Protein AF-A0A9D4IUG2-F1 (afdb_monomer)

Sequence (327 aa):
MRIDSIHRPAAKENKLRAMSAKEFEGAPPSWHACRGMRVMLLRNIAPSIGLYNGSLHTLVGPIYNRDSIVASLTSADLKTGELQDCITTKPIDTCGKVQQIPPKSVLLSVDDVPYCKDTVDEFPSGVHMTCKFQGPSNPPEMPDFMVIEASNYSGPNILRLPGCENYVPIPPVESYKQKAGKTKSNIPLIRIALPLEGGDAATSFKGQGANFPLAEVDLDGWFHVPGIFLVAISRVRSPAHLHIRTFPNYMDLKVQRLKENVLDAQAFEEAVKVKSERMYRHKNCGDPFWTTHYNDLADSIIDQAFAKRLSIKKDKEELIRIVQLML

Foldseek 3Di:
DKAAWDWPPLVCLVVLLPDQCVQFLNFHRMADDDFQFKKFFCAADDVVFQRGGLAIWGFHFFAADQFWDKAWDFLVQVVQQVQDQQFRQTWGAGDDPPGIQHGRKHWQDKQPHGDDDPDSPPTDGPGTIIIIIGGDGDPNYAGQWTWTQHPRGPDAQPVPDPPSRRIDTFGWDKTWRDDPDDDPDDDTIIITHTSMHGNLDDQLVSCQPAADQADEDDCVPNLLAPCRVVSRCVNYPDPVRYHYPDDDDPVSPVNNCLDPVNVVVVVVVVVVVVVVVLVVLVVPADPPVRHPVNSVVVVVVVVVVVVVVVVVVVVSVVVVVVVVVVD

InterPro domains:
  IPR027417 P-loop containing nucleoside triphosphate hydrolase [SSF52540] (23-248)

Organism: Dreissena polymorpha (NCBI:txid45954)

pLDDT: mean 83.04, std 12.61, range [34.91, 96.81]

Nearest PDB structures (foldseek):
  8bnv-assembly1_A  TM=6.242E-01  e=4.996E-06  Deferribacter desulfuricans
  8bnx-assembly2_B  TM=5.413E-01  e=1.947E-05  Deferribacter desulfuricans
  8bnx-assembly1_A  TM=5.416E-01  e=2.617E-05  Deferribacter desulfuricans
  7bil-assembly1_A  TM=7.206E-01  e=3.533E-04  Thermus oshimai JL-2
  7oar-assembly1_A  TM=7.158E-01  e=2.345E-03  Thermus oshimai

Secondary structure (DSSP, 8-state):
-EEEPEEESGGGHHHHHHS-GGGGTT--SEEE--TT-EEEESS-SBGGGTB-TT-EEEEEEEE---SPEEEEE-HHHHHHTT-BTTB-SS-EE-SSSS-EEPTTPEEEEETTEEP-SS-GGGSPTT--EEEEEE---STTSPPSEEEEE-TT--S--SS--TT-TTEEEE--EEEEPPPSS-----PPPEEEE-SEEESSS--TTTTTT--BSSEEE--TT-TTSTTHHHHHHTTBSSGGGEEESSPPPHHHHHHGGGSHHHHHHHHHHHHHHHHHHHHHHHHTTTBTTB-HHHHHHHHHHHHHHHHHHHHHHHTHHHHHHHHHHT-

Radius of gyration: 30.48 Å; Cα contacts (8 Å, |Δi|>4): 534; chains: 1; bounding box: 77×58×85 Å

Structure (mmCIF, N/CA/C/O backbone):
data_AF-A0A9D4IUG2-F1
#
_entry.id   AF-A0A9D4IUG2-F1
#
loop_
_atom_site.group_PDB
_atom_site.id
_atom_site.type_symbol
_atom_site.label_atom_id
_atom_site.label_alt_id
_atom_site.label_comp_id
_atom_site.label_asym_id
_atom_site.label_entity_id
_atom_site.label_seq_id
_atom_site.pdbx_PDB_ins_code
_atom_site.Cartn_x
_atom_site.Cartn_y
_atom_site.Cartn_z
_atom_site.occupancy
_atom_site.B_iso_or_equiv
_atom_site.auth_seq_id
_atom_site.auth_comp_id
_atom_site.auth_asym_id
_atom_site.auth_atom_id
_atom_site.pdbx_PDB_model_num
ATOM 1 N N . MET A 1 1 ? -15.506 -0.470 -0.930 1.00 92.00 1 MET A N 1
ATOM 2 C CA . MET A 1 1 ? -15.260 -0.123 0.482 1.00 92.00 1 MET A CA 1
ATOM 3 C C . MET A 1 1 ? -14.211 0.970 0.569 1.00 92.00 1 MET A C 1
ATOM 5 O O . MET A 1 1 ? -13.284 0.987 -0.230 1.00 92.00 1 MET A O 1
ATOM 9 N N . ARG A 1 2 ? -14.383 1.883 1.521 1.00 93.94 2 ARG A N 1
ATOM 10 C CA . ARG A 1 2 ? -13.372 2.857 1.939 1.00 93.94 2 ARG A CA 1
ATOM 11 C C . ARG A 1 2 ? -12.847 2.399 3.294 1.00 93.94 2 ARG A C 1
ATOM 13 O O . ARG A 1 2 ? -13.678 2.051 4.116 1.00 93.94 2 ARG A O 1
ATOM 20 N N . ILE A 1 3 ? -11.539 2.400 3.505 1.00 94.56 3 ILE A N 1
ATOM 21 C CA . ILE A 1 3 ? -10.868 2.081 4.769 1.00 94.56 3 ILE A CA 1
ATOM 22 C C . ILE A 1 3 ? -10.086 3.321 5.195 1.00 94.56 3 ILE A C 1
ATOM 24 O O . ILE A 1 3 ? -9.309 3.853 4.400 1.00 94.56 3 ILE A O 1
ATOM 28 N N . ASP A 1 4 ? -10.302 3.804 6.410 1.00 93.81 4 ASP A N 1
ATOM 29 C CA . ASP A 1 4 ? -9.592 4.959 6.950 1.00 93.81 4 ASP A CA 1
ATOM 30 C C . ASP A 1 4 ? -8.325 4.496 7.682 1.00 93.81 4 ASP A C 1
ATOM 32 O O . ASP A 1 4 ? -8.328 3.500 8.403 1.00 93.81 4 ASP A O 1
ATOM 36 N N . SER A 1 5 ? -7.221 5.213 7.469 1.00 94.12 5 SER A N 1
ATOM 37 C CA . SER A 1 5 ? -5.960 4.938 8.156 1.00 94.12 5 SER A CA 1
ATOM 38 C C . SER A 1 5 ? -6.010 5.423 9.600 1.00 94.12 5 SER A C 1
ATOM 40 O O . SER A 1 5 ? -6.609 6.454 9.903 1.00 94.12 5 SER A O 1
ATOM 42 N N . ILE A 1 6 ? -5.314 4.718 10.489 1.00 93.31 6 ILE A N 1
ATOM 43 C CA . ILE A 1 6 ? -5.204 5.119 11.893 1.00 93.31 6 ILE A CA 1
ATOM 44 C C . ILE A 1 6 ? -4.120 6.192 12.012 1.00 93.31 6 ILE A C 1
ATOM 46 O O . ILE A 1 6 ? -3.036 6.076 11.429 1.00 93.31 6 ILE A O 1
ATOM 50 N N . HIS A 1 7 ? -4.392 7.245 12.780 1.00 92.81 7 HIS A N 1
ATOM 51 C CA . HIS A 1 7 ? -3.483 8.371 12.969 1.00 92.81 7 HIS A CA 1
ATOM 52 C C . HIS A 1 7 ? -3.142 8.551 14.445 1.00 92.81 7 HIS A C 1
ATOM 54 O O . HIS A 1 7 ? -4.033 8.692 15.281 1.00 92.81 7 HIS A O 1
ATOM 60 N N . ARG A 1 8 ? -1.842 8.595 14.760 1.00 90.12 8 ARG A N 1
ATOM 61 C CA . ARG A 1 8 ? -1.354 8.757 16.134 1.00 90.12 8 ARG A CA 1
ATOM 62 C C . ARG A 1 8 ? -0.395 9.947 16.261 1.00 90.12 8 ARG A C 1
ATOM 64 O O . ARG A 1 8 ? 0.468 10.132 15.394 1.00 90.12 8 ARG A O 1
ATOM 71 N N . PRO A 1 9 ? -0.504 10.746 17.338 1.00 89.69 9 PRO A N 1
ATOM 72 C CA . PRO A 1 9 ? -1.502 10.638 18.410 1.00 89.69 9 PRO A CA 1
ATOM 73 C C . PRO A 1 9 ? -2.907 11.079 17.955 1.00 89.69 9 PRO A C 1
ATOM 75 O O . PRO A 1 9 ? -3.021 11.966 17.102 1.00 89.69 9 PRO A O 1
ATOM 78 N N . ALA A 1 10 ? -3.952 10.507 18.561 1.00 89.19 10 ALA A N 1
ATOM 79 C CA . ALA A 1 10 ? -5.371 10.796 18.317 1.00 89.19 10 ALA A CA 1
ATOM 80 C C . ALA A 1 10 ? -5.674 12.302 18.373 1.00 89.19 10 ALA A C 1
ATOM 82 O O . ALA A 1 10 ? -6.337 12.856 17.497 1.00 89.19 10 ALA A O 1
ATOM 83 N N . ALA A 1 11 ? -5.064 13.017 19.326 1.00 88.50 11 ALA A N 1
ATOM 84 C CA . ALA A 1 11 ? -5.194 14.470 19.471 1.00 88.50 11 ALA A CA 1
ATOM 85 C C . ALA A 1 11 ? -4.781 15.278 18.219 1.00 88.50 11 ALA A C 1
ATOM 87 O O . ALA A 1 11 ? -5.127 16.451 18.087 1.00 88.50 11 ALA A O 1
ATOM 88 N N . LYS A 1 12 ? -4.008 14.682 17.300 1.00 89.88 12 LYS A N 1
ATOM 89 C CA . LYS A 1 12 ? -3.557 15.305 16.047 1.00 89.88 12 LYS A CA 1
ATOM 90 C C . LYS A 1 12 ? -4.185 14.668 14.806 1.00 89.88 12 LYS A C 1
ATOM 92 O O . LYS A 1 12 ? -3.760 15.014 13.704 1.00 89.88 12 LYS A O 1
ATOM 97 N N . GLU A 1 13 ? -5.182 13.795 14.949 1.00 89.44 13 GLU A N 1
ATOM 98 C CA . GLU A 1 13 ? -5.777 13.027 13.849 1.00 89.44 13 GLU A CA 1
ATOM 99 C C . GLU A 1 13 ? -6.157 13.906 12.652 1.00 89.44 13 GLU A C 1
ATOM 101 O O . GLU A 1 13 ? -5.673 13.667 11.551 1.00 89.44 13 GLU A O 1
ATOM 106 N N . ASN A 1 14 ? -6.941 14.970 12.858 1.00 90.69 14 ASN A N 1
ATOM 107 C CA . ASN A 1 14 ? -7.390 15.847 11.767 1.00 90.69 14 ASN A CA 1
ATOM 108 C C . ASN A 1 14 ? -6.221 16.442 10.970 1.00 90.69 14 ASN A C 1
ATOM 110 O O . ASN A 1 14 ? -6.246 16.490 9.739 1.00 90.69 14 ASN A O 1
ATOM 114 N N . LYS A 1 15 ? -5.157 16.850 11.673 1.00 91.56 15 LYS A N 1
ATOM 115 C CA . LYS A 1 15 ? -3.939 17.368 11.045 1.00 91.56 15 LYS A CA 1
ATOM 116 C C . LYS A 1 15 ? -3.212 16.269 10.277 1.00 91.56 15 LYS A C 1
ATOM 118 O O . LYS A 1 15 ? -2.781 16.501 9.155 1.00 91.56 15 LYS A O 1
ATOM 123 N N . LEU A 1 16 ? -3.077 15.085 10.870 1.00 91.19 16 LEU A N 1
ATOM 124 C CA . LEU A 1 16 ? -2.401 13.941 10.259 1.00 91.19 16 LEU A CA 1
ATOM 125 C C . LEU A 1 16 ? -3.163 13.401 9.049 1.00 91.19 16 LEU A C 1
ATOM 127 O O . LEU A 1 16 ? -2.528 12.978 8.091 1.00 91.19 16 LEU A O 1
ATOM 131 N N . ARG A 1 17 ? -4.494 13.452 9.054 1.00 92.00 17 ARG A N 1
ATOM 132 C CA . ARG A 1 17 ? -5.357 13.036 7.944 1.00 92.00 17 ARG A CA 1
ATOM 133 C C . ARG A 1 17 ? -5.228 13.966 6.736 1.00 92.00 17 ARG A C 1
ATOM 135 O O . ARG A 1 17 ? -5.218 13.492 5.605 1.00 92.00 17 ARG A O 1
ATOM 142 N N . ALA A 1 18 ? -5.063 15.271 6.971 1.00 92.81 18 ALA A N 1
ATOM 143 C CA . ALA A 1 18 ? -4.857 16.274 5.921 1.00 92.81 18 ALA A CA 1
ATOM 144 C C . ALA A 1 18 ? -3.471 16.198 5.247 1.00 92.81 18 ALA A C 1
ATOM 146 O O . ALA A 1 18 ? -3.256 16.781 4.186 1.00 92.81 18 ALA A O 1
ATOM 147 N N . MET A 1 19 ? -2.517 15.499 5.861 1.00 92.06 19 MET A N 1
ATOM 148 C CA . MET A 1 19 ? -1.147 15.387 5.364 1.00 92.06 19 MET A CA 1
ATOM 149 C C . MET A 1 19 ? -1.008 14.360 4.239 1.00 92.06 19 MET A C 1
ATOM 151 O O . MET A 1 19 ? -1.672 13.318 4.222 1.00 92.06 19 MET A O 1
ATOM 155 N N . SER A 1 20 ? -0.082 14.619 3.316 1.00 90.69 20 SER A N 1
ATOM 156 C CA . SER A 1 20 ? 0.091 13.784 2.123 1.00 90.69 20 SER A CA 1
ATOM 157 C C . SER A 1 20 ? 0.648 12.395 2.457 1.00 90.69 20 SER A C 1
ATOM 159 O O . SER A 1 20 ? 1.344 12.204 3.454 1.00 90.69 20 SER A O 1
ATOM 161 N N . ALA A 1 21 ? 0.385 11.408 1.597 1.00 88.75 21 ALA A N 1
ATOM 162 C CA . ALA A 1 21 ? 0.955 10.065 1.732 1.00 88.75 21 ALA A CA 1
ATOM 163 C C . ALA A 1 21 ? 2.495 10.070 1.725 1.00 88.75 21 ALA A C 1
ATOM 165 O O . ALA A 1 21 ? 3.127 9.301 2.442 1.00 88.75 21 ALA A O 1
ATOM 166 N N . LYS A 1 22 ? 3.110 10.994 0.973 1.00 88.00 22 LYS A N 1
ATOM 167 C CA . LYS A 1 22 ? 4.570 11.140 0.869 1.00 88.00 22 LYS A CA 1
ATOM 168 C C . LYS A 1 22 ? 5.238 11.419 2.218 1.00 88.00 22 LYS A C 1
ATOM 170 O O . LYS A 1 22 ? 6.348 10.956 2.450 1.00 88.00 22 LYS A O 1
ATOM 175 N N . GLU A 1 23 ? 4.560 12.134 3.114 1.00 89.94 23 GLU A N 1
ATOM 176 C CA . GLU A 1 23 ? 5.087 12.417 4.454 1.00 89.94 23 GLU A CA 1
ATOM 177 C C . GLU A 1 23 ? 5.153 11.170 5.345 1.00 89.94 23 GLU A C 1
ATOM 179 O O . GLU A 1 23 ? 5.868 11.191 6.342 1.00 89.94 23 GLU A O 1
ATOM 184 N N . PHE A 1 24 ? 4.454 10.095 4.972 1.00 90.25 24 PHE A N 1
ATOM 185 C CA . PHE A 1 24 ? 4.358 8.828 5.697 1.00 90.25 24 PHE A CA 1
ATOM 186 C C . PHE A 1 24 ? 4.755 7.652 4.796 1.00 90.25 24 PHE A C 1
ATOM 188 O O . PHE A 1 24 ? 4.030 6.671 4.702 1.00 90.25 24 PHE A O 1
ATOM 195 N N . GLU A 1 25 ? 5.876 7.766 4.076 1.00 85.94 25 GLU A N 1
ATOM 196 C CA . GLU A 1 25 ? 6.433 6.669 3.257 1.00 85.94 25 GLU A CA 1
ATOM 197 C C . GLU A 1 25 ? 5.469 6.110 2.188 1.00 85.94 25 GLU A C 1
ATOM 199 O O . GLU A 1 25 ? 5.588 4.970 1.753 1.00 85.94 25 GLU A O 1
ATOM 204 N N . GLY A 1 26 ? 4.514 6.924 1.733 1.00 84.31 26 GLY A N 1
ATOM 205 C CA . GLY A 1 26 ? 3.508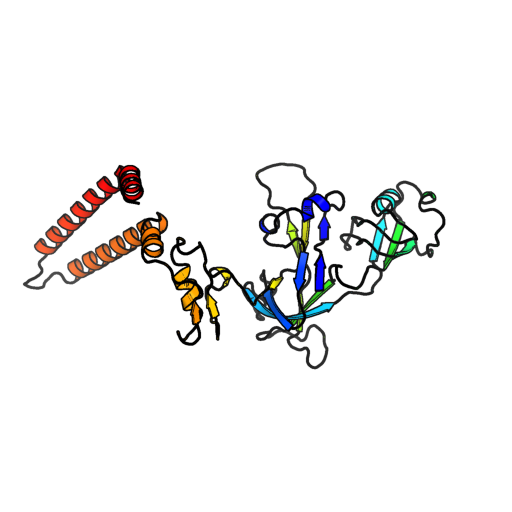 6.523 0.750 1.00 84.31 26 GLY A CA 1
ATOM 206 C C . GLY A 1 26 ? 2.229 5.933 1.348 1.00 84.31 26 GLY A C 1
ATOM 207 O O . GLY A 1 26 ? 1.303 5.669 0.587 1.00 84.31 26 GLY A O 1
ATOM 208 N N . ALA A 1 27 ? 2.120 5.792 2.673 1.00 88.31 27 ALA A N 1
ATOM 209 C CA . ALA A 1 27 ? 0.900 5.340 3.340 1.00 88.31 27 ALA A CA 1
ATOM 210 C C . ALA A 1 27 ? -0.243 6.360 3.148 1.00 88.31 27 ALA A C 1
ATOM 212 O O . ALA A 1 27 ? -0.137 7.491 3.641 1.00 88.31 27 ALA A O 1
ATOM 213 N N . PRO A 1 28 ? -1.347 6.020 2.458 1.00 89.44 28 PRO A N 1
ATOM 214 C CA . PRO A 1 28 ? -2.437 6.961 2.214 1.00 89.44 28 PRO A CA 1
ATOM 215 C C . PRO A 1 28 ? -3.274 7.214 3.486 1.00 89.44 28 PRO A C 1
ATOM 217 O O . PRO A 1 28 ? -3.312 6.365 4.374 1.00 89.44 28 PRO A O 1
ATOM 220 N N . PRO A 1 29 ? -3.950 8.374 3.618 1.00 91.44 29 PRO A N 1
ATOM 221 C CA . PRO A 1 29 ? -4.827 8.664 4.763 1.00 91.44 29 PRO A CA 1
ATOM 222 C C . PRO A 1 29 ? -6.154 7.886 4.723 1.00 91.44 29 PRO A C 1
ATOM 224 O O . PRO A 1 29 ? -6.777 7.665 5.753 1.00 91.44 29 PRO A O 1
ATOM 227 N N . SER A 1 30 ? -6.588 7.471 3.535 1.00 91.88 30 SER A N 1
ATOM 228 C CA . SER A 1 30 ? -7.683 6.521 3.345 1.00 91.88 30 SER A CA 1
ATOM 229 C C . SER A 1 30 ? -7.413 5.699 2.093 1.00 91.88 30 SER A C 1
ATOM 231 O O . SER A 1 30 ? -6.755 6.167 1.160 1.00 91.88 30 SER A O 1
ATOM 233 N N . TRP A 1 31 ? -7.920 4.477 2.069 1.00 91.81 31 TRP A N 1
ATOM 234 C CA . TRP A 1 31 ? -7.767 3.539 0.972 1.00 91.81 31 TRP A CA 1
ATOM 235 C C . TRP A 1 31 ? -9.138 3.143 0.431 1.00 91.81 31 TRP A C 1
ATOM 237 O O . TRP A 1 31 ? -10.057 2.840 1.190 1.00 91.81 31 TRP A O 1
ATOM 247 N N . HIS A 1 32 ? -9.293 3.171 -0.890 1.00 91.25 32 HIS A N 1
ATOM 248 C CA . HIS A 1 32 ? -10.541 2.823 -1.563 1.00 91.25 32 HIS A CA 1
ATOM 249 C C . HIS A 1 32 ? -10.321 1.568 -2.380 1.00 91.25 32 HIS A C 1
ATOM 251 O O . HIS A 1 32 ? -9.366 1.488 -3.151 1.00 91.25 32 HIS A O 1
ATOM 257 N N . ALA A 1 33 ? -11.215 0.602 -2.208 1.00 90.19 33 ALA A N 1
ATOM 258 C CA . ALA A 1 33 ? -11.059 -0.686 -2.844 1.00 90.19 33 ALA A CA 1
ATOM 259 C C . ALA A 1 33 ? -12.389 -1.384 -3.123 1.00 90.19 33 ALA A C 1
ATOM 261 O O . ALA A 1 33 ? -13.371 -1.194 -2.404 1.00 90.19 33 ALA A O 1
ATOM 262 N N . CYS A 1 34 ? -12.426 -2.238 -4.139 1.00 91.19 34 CYS A N 1
ATOM 263 C CA . CYS A 1 34 ? -13.524 -3.168 -4.386 1.00 91.19 34 CYS A CA 1
ATOM 264 C C . CYS A 1 34 ? -12.979 -4.593 -4.493 1.00 91.19 34 CYS A C 1
ATOM 266 O O . CYS A 1 34 ? -11.867 -4.817 -4.965 1.00 91.19 34 CYS A O 1
ATOM 268 N N . ARG A 1 35 ? -13.755 -5.569 -4.014 1.00 93.69 35 ARG A N 1
ATOM 269 C CA . ARG A 1 35 ? -13.387 -6.982 -4.131 1.00 93.69 35 ARG A CA 1
ATOM 270 C C . ARG A 1 35 ? -13.152 -7.332 -5.604 1.00 93.69 35 ARG A C 1
ATOM 272 O O . ARG A 1 35 ? -13.920 -6.904 -6.459 1.00 93.69 35 ARG A O 1
ATOM 279 N N . GLY A 1 36 ? -12.105 -8.104 -5.873 1.00 94.31 36 GLY A N 1
ATOM 280 C CA . GLY A 1 36 ? -11.693 -8.500 -7.217 1.00 94.31 36 GLY A CA 1
ATOM 281 C C . GLY A 1 36 ? -10.811 -7.482 -7.942 1.00 94.31 36 GLY A C 1
ATOM 282 O O . GLY A 1 36 ? -10.303 -7.802 -9.012 1.00 94.31 36 GLY A O 1
ATOM 283 N N . MET A 1 37 ? -10.586 -6.282 -7.392 1.00 93.88 37 MET A N 1
ATOM 284 C CA . MET A 1 37 ? -9.670 -5.329 -8.023 1.00 93.88 37 MET A CA 1
ATOM 285 C C . MET A 1 37 ? -8.226 -5.828 -7.978 1.00 93.88 37 MET A C 1
ATOM 287 O O . MET A 1 37 ? -7.829 -6.514 -7.027 1.00 93.88 37 MET A O 1
ATOM 291 N N . ARG A 1 38 ? -7.414 -5.408 -8.953 1.00 92.81 38 ARG A N 1
ATOM 292 C CA . ARG A 1 38 ? -5.970 -5.616 -8.864 1.00 92.81 38 ARG A CA 1
ATOM 293 C C . ARG A 1 38 ? -5.388 -4.656 -7.840 1.00 92.81 38 ARG A C 1
ATOM 295 O O . ARG A 1 38 ? -5.671 -3.458 -7.853 1.00 92.81 38 ARG A O 1
ATOM 302 N N . VAL A 1 39 ? -4.552 -5.184 -6.960 1.00 93.38 39 VAL A N 1
ATOM 303 C CA . VAL A 1 39 ? -3.817 -4.423 -5.950 1.00 93.38 39 VAL A CA 1
ATOM 304 C C . VAL A 1 39 ? -2.330 -4.689 -6.085 1.00 93.38 39 VAL A C 1
ATOM 306 O O . VAL A 1 39 ? -1.917 -5.768 -6.502 1.00 93.38 39 VAL A O 1
ATOM 309 N N . MET A 1 40 ? -1.523 -3.698 -5.729 1.00 91.56 40 MET A N 1
ATOM 310 C CA . MET A 1 40 ? -0.071 -3.794 -5.739 1.00 91.56 40 MET A CA 1
ATOM 311 C C . MET A 1 40 ? 0.477 -3.690 -4.321 1.00 91.56 40 MET A C 1
ATOM 313 O O . MET A 1 40 ? 0.073 -2.807 -3.561 1.00 91.56 40 MET A O 1
ATOM 317 N N . LEU A 1 41 ? 1.415 -4.572 -3.972 1.00 91.31 41 LEU A N 1
ATOM 318 C CA . LEU A 1 41 ? 2.140 -4.485 -2.706 1.00 91.31 41 LEU A CA 1
ATOM 319 C C . LEU A 1 41 ? 3.141 -3.331 -2.735 1.00 91.31 41 LEU A C 1
ATOM 321 O O . LEU A 1 41 ? 3.981 -3.249 -3.626 1.00 91.31 41 LEU A O 1
ATOM 325 N N . LEU A 1 42 ? 3.098 -2.478 -1.714 1.00 88.81 42 LEU A N 1
ATOM 326 C CA . LEU A 1 42 ? 3.970 -1.304 -1.588 1.00 88.81 42 LEU A CA 1
ATOM 327 C C . LEU A 1 42 ? 5.298 -1.594 -0.882 1.00 88.81 42 LEU A C 1
ATOM 329 O O . LEU A 1 42 ? 6.164 -0.723 -0.795 1.00 88.81 42 LEU A O 1
ATOM 333 N N . ARG A 1 43 ? 5.467 -2.802 -0.334 1.00 88.06 43 ARG A N 1
ATOM 334 C CA . ARG A 1 43 ? 6.675 -3.195 0.395 1.00 88.06 43 ARG A CA 1
ATOM 335 C C . ARG A 1 43 ? 6.961 -4.684 0.278 1.00 88.06 43 ARG A C 1
ATOM 337 O O . ARG A 1 43 ? 6.073 -5.482 -0.004 1.00 88.06 43 ARG A O 1
ATOM 344 N N . ASN A 1 44 ? 8.208 -5.048 0.554 1.00 90.94 44 ASN A N 1
ATOM 345 C CA . ASN A 1 44 ? 8.612 -6.441 0.687 1.00 90.94 44 ASN A CA 1
ATOM 346 C C . ASN A 1 44 ? 8.050 -7.011 1.991 1.00 90.94 44 ASN A C 1
ATOM 348 O O . ASN A 1 44 ? 8.350 -6.486 3.062 1.00 90.94 44 ASN A O 1
ATOM 352 N N . ILE A 1 45 ? 7.249 -8.071 1.887 1.00 90.12 45 ILE A N 1
ATOM 353 C CA . ILE A 1 45 ? 6.720 -8.809 3.041 1.00 90.12 45 ILE A CA 1
ATOM 354 C C . ILE A 1 45 ? 7.443 -10.151 3.137 1.00 90.12 45 ILE A C 1
ATOM 356 O O . ILE A 1 45 ? 8.065 -10.449 4.150 1.00 90.12 45 ILE A O 1
ATOM 360 N N . ALA A 1 46 ? 7.425 -10.925 2.051 1.00 91.00 46 ALA A N 1
ATOM 361 C CA . ALA A 1 46 ? 8.147 -12.186 1.935 1.00 91.00 46 ALA A CA 1
ATOM 362 C C . ALA A 1 46 ? 8.537 -12.430 0.463 1.00 91.00 46 ALA A C 1
ATOM 364 O O . ALA A 1 46 ? 7.855 -13.163 -0.259 1.00 91.00 46 ALA A O 1
ATOM 365 N N . PRO A 1 47 ? 9.626 -11.800 -0.019 1.00 90.06 47 PRO A N 1
ATOM 366 C CA . PRO A 1 47 ? 10.022 -11.887 -1.425 1.00 90.06 47 PRO A CA 1
ATOM 367 C C . PRO A 1 47 ? 10.268 -13.315 -1.923 1.00 90.06 47 PRO A C 1
ATOM 369 O O . PRO A 1 47 ? 9.962 -13.614 -3.073 1.00 90.06 47 PRO A O 1
ATOM 372 N N . SER A 1 48 ? 10.762 -14.205 -1.055 1.00 89.75 48 SER A N 1
ATOM 373 C CA . SER A 1 48 ? 11.046 -15.611 -1.379 1.00 89.75 48 SER A CA 1
ATOM 374 C C . SER A 1 48 ? 9.816 -16.419 -1.800 1.00 89.75 48 SER A C 1
ATOM 376 O O . SER A 1 48 ? 9.972 -17.444 -2.456 1.00 89.75 48 SER A O 1
ATOM 378 N N . ILE A 1 49 ? 8.612 -15.960 -1.447 1.00 89.94 49 ILE A N 1
ATOM 379 C CA . ILE A 1 49 ? 7.337 -16.619 -1.767 1.00 89.94 49 ILE A CA 1
ATOM 380 C C . ILE A 1 49 ? 6.435 -15.749 -2.653 1.00 89.94 49 ILE A C 1
ATOM 382 O O . ILE A 1 49 ? 5.218 -15.908 -2.656 1.00 89.94 49 ILE A O 1
ATOM 386 N N . GLY A 1 50 ? 7.024 -14.793 -3.381 1.00 87.12 50 GLY A N 1
ATOM 387 C CA . GLY A 1 50 ? 6.307 -13.956 -4.348 1.00 87.12 50 GLY A CA 1
ATOM 388 C C . GLY A 1 50 ? 5.644 -12.698 -3.770 1.00 87.12 50 GLY A C 1
ATOM 389 O O . GLY A 1 50 ? 4.948 -11.997 -4.500 1.00 87.12 50 GLY A O 1
ATOM 390 N N . LEU A 1 51 ? 5.878 -12.368 -2.492 1.00 91.81 51 LEU A N 1
ATOM 391 C CA . LEU A 1 51 ? 5.314 -11.186 -1.820 1.00 91.81 51 LEU A CA 1
ATOM 392 C C . LEU A 1 51 ? 6.348 -10.056 -1.718 1.00 91.81 51 LEU A C 1
ATOM 394 O O . LEU A 1 51 ? 6.870 -9.745 -0.639 1.00 91.81 51 LEU A O 1
ATOM 398 N N . TYR A 1 52 ? 6.672 -9.461 -2.863 1.00 89.81 52 TYR A N 1
ATOM 399 C CA . TYR A 1 52 ? 7.642 -8.371 -2.994 1.00 89.81 52 TYR A CA 1
ATOM 400 C C . TYR A 1 52 ? 6.982 -7.056 -3.436 1.00 89.81 52 TYR A C 1
ATOM 402 O O . TYR A 1 52 ? 5.877 -7.042 -3.977 1.00 89.81 52 TYR A O 1
ATOM 410 N N . ASN A 1 53 ? 7.663 -5.934 -3.212 1.00 89.44 53 ASN A N 1
ATOM 411 C CA . ASN A 1 53 ? 7.206 -4.610 -3.631 1.00 89.44 53 ASN A CA 1
ATOM 412 C C . ASN A 1 53 ? 6.994 -4.557 -5.155 1.00 89.44 53 ASN A C 1
ATOM 414 O O . ASN A 1 53 ? 7.884 -4.935 -5.913 1.00 89.44 53 ASN A O 1
ATOM 418 N N . GLY A 1 54 ? 5.827 -4.093 -5.597 1.00 86.12 54 GLY A N 1
ATOM 419 C CA . GLY A 1 54 ? 5.448 -4.018 -7.007 1.00 86.12 54 GLY A CA 1
ATOM 420 C C . GLY A 1 54 ? 4.751 -5.271 -7.544 1.00 86.12 54 GLY A C 1
ATOM 421 O O . GLY A 1 54 ? 4.293 -5.272 -8.684 1.00 86.12 54 GLY A O 1
ATOM 422 N N . SER A 1 55 ? 4.645 -6.342 -6.749 1.00 88.06 55 SER A N 1
ATOM 423 C CA . SER A 1 55 ? 3.873 -7.524 -7.149 1.00 88.06 55 SER A CA 1
ATOM 424 C C . SER A 1 55 ? 2.369 -7.220 -7.166 1.00 88.06 55 SER A C 1
ATOM 426 O O . SER A 1 55 ? 1.849 -6.547 -6.270 1.00 88.06 55 SER A O 1
ATOM 428 N N . LEU A 1 56 ? 1.693 -7.701 -8.214 1.00 90.62 56 LEU A N 1
ATOM 429 C CA . LEU A 1 56 ? 0.262 -7.521 -8.448 1.00 90.62 56 LEU A CA 1
ATOM 430 C C . LEU A 1 56 ? -0.513 -8.752 -7.989 1.00 90.62 56 LEU A C 1
ATOM 432 O O . LEU A 1 56 ? -0.132 -9.875 -8.314 1.00 90.62 56 LEU A O 1
ATOM 436 N N . HIS A 1 57 ? -1.621 -8.513 -7.296 1.00 93.44 57 HIS A N 1
ATOM 437 C CA . HIS A 1 57 ? -2.481 -9.532 -6.697 1.00 93.44 57 HIS A CA 1
ATOM 438 C C . HIS A 1 57 ? -3.950 -9.136 -6.835 1.00 93.44 57 HIS A C 1
ATOM 440 O O . HIS A 1 57 ? -4.260 -7.992 -7.177 1.00 93.44 57 HIS A O 1
ATOM 446 N N . THR A 1 58 ? -4.860 -10.057 -6.537 1.00 95.81 58 THR A N 1
ATOM 447 C CA . THR A 1 58 ? -6.303 -9.784 -6.557 1.00 95.81 58 THR A CA 1
ATOM 448 C C . THR A 1 58 ? -6.813 -9.553 -5.142 1.00 95.81 58 THR A C 1
ATOM 450 O O . THR A 1 58 ? -6.496 -10.304 -4.223 1.00 95.81 58 THR A O 1
ATOM 453 N N . LEU A 1 59 ? -7.619 -8.515 -4.935 1.00 96.44 59 LEU A N 1
ATOM 454 C CA . LEU A 1 59 ? -8.194 -8.243 -3.624 1.00 96.44 59 LEU A CA 1
ATOM 455 C C . LEU A 1 59 ? -9.339 -9.205 -3.288 1.00 96.44 59 LEU A C 1
ATOM 457 O O . LEU A 1 59 ? -10.349 -9.234 -3.993 1.00 96.44 59 LEU A O 1
ATOM 461 N N . VAL A 1 60 ? -9.247 -9.902 -2.155 1.00 96.56 60 VAL A N 1
ATOM 462 C CA . VAL A 1 60 ? -10.317 -10.783 -1.661 1.00 96.56 60 VAL A CA 1
ATOM 463 C C . VAL A 1 60 ? -11.232 -10.032 -0.696 1.00 96.56 60 VAL A C 1
ATOM 465 O O . VAL A 1 60 ? -12.443 -9.970 -0.917 1.00 96.56 60 VAL A O 1
ATOM 468 N N . GLY A 1 61 ? -10.671 -9.426 0.353 1.00 94.88 61 GLY A N 1
ATOM 469 C CA . GLY A 1 61 ? -11.450 -8.660 1.326 1.00 94.88 61 GLY A CA 1
ATOM 470 C C . GLY A 1 61 ? -10.814 -8.555 2.714 1.00 94.88 61 GLY A C 1
ATOM 471 O O . GLY A 1 61 ? -9.775 -9.162 2.967 1.00 94.88 61 GLY A O 1
ATOM 472 N N . PRO A 1 62 ? -11.422 -7.767 3.614 1.00 95.25 62 PRO A N 1
ATOM 473 C CA . PRO A 1 62 ? -10.913 -7.551 4.960 1.00 95.25 62 PRO A CA 1
ATOM 474 C C . PRO A 1 62 ? -11.248 -8.717 5.898 1.00 95.25 62 PRO A C 1
ATOM 476 O O . PRO A 1 62 ? -12.306 -9.336 5.783 1.00 95.25 62 PRO A O 1
ATOM 479 N N . ILE A 1 63 ? -10.380 -8.948 6.879 1.00 93.38 63 ILE A N 1
ATOM 480 C CA . ILE A 1 63 ? -10.654 -9.752 8.071 1.00 93.38 63 ILE A CA 1
ATOM 481 C C . ILE A 1 63 ? -10.633 -8.807 9.269 1.00 93.38 63 ILE A C 1
ATOM 483 O O . ILE A 1 63 ? -9.626 -8.147 9.520 1.00 93.38 63 ILE A O 1
ATOM 487 N N . TYR A 1 64 ? -11.746 -8.776 9.996 1.00 91.56 64 TYR A N 1
ATOM 488 C CA . TYR A 1 64 ? -11.861 -8.115 11.291 1.00 91.56 64 TYR A CA 1
ATOM 489 C C . TYR A 1 64 ? -11.887 -9.185 12.371 1.00 91.56 64 TYR A C 1
ATOM 491 O O . TYR A 1 64 ? -12.714 -10.103 12.317 1.00 91.56 64 TYR A O 1
ATOM 499 N N . ASN A 1 65 ? -11.002 -9.066 13.350 1.00 84.56 65 ASN A N 1
ATOM 500 C CA . ASN A 1 65 ? -11.083 -9.855 14.555 1.00 84.56 65 ASN A CA 1
ATOM 501 C C . ASN A 1 65 ? -12.273 -9.361 15.390 1.00 84.56 65 ASN A C 1
ATOM 503 O O . ASN A 1 65 ? -12.522 -8.163 15.514 1.00 84.56 65 ASN A O 1
ATOM 507 N N . ARG A 1 66 ? -13.050 -10.302 15.928 1.00 80.62 66 ARG A N 1
ATOM 508 C CA . ARG A 1 66 ? -14.194 -9.993 16.796 1.00 80.62 66 ARG A CA 1
ATOM 509 C C . ARG A 1 66 ? -13.827 -9.995 18.272 1.00 80.62 66 ARG A C 1
ATOM 511 O O . ARG A 1 66 ? -14.684 -9.654 19.081 1.00 80.62 66 ARG A O 1
ATOM 518 N N . ASP A 1 67 ? -12.594 -10.361 18.605 1.00 85.00 67 ASP A N 1
ATOM 519 C CA . ASP A 1 67 ? -12.108 -10.357 19.977 1.00 85.00 67 ASP A CA 1
ATOM 520 C C . ASP A 1 67 ? -12.251 -8.973 20.619 1.00 85.00 67 ASP A C 1
ATOM 522 O O . ASP A 1 67 ? -12.078 -7.931 19.979 1.00 85.00 67 ASP A O 1
ATOM 526 N N . SER A 1 68 ? -12.556 -8.965 21.916 1.00 85.31 68 SER A N 1
ATOM 527 C CA . SER A 1 68 ? -12.634 -7.727 22.681 1.00 85.31 68 SER A CA 1
ATOM 528 C C . SER A 1 68 ? -11.257 -7.070 22.774 1.00 85.31 68 SER A C 1
ATOM 530 O O . SER A 1 68 ? -10.274 -7.705 23.163 1.00 85.31 68 SER A O 1
ATOM 532 N N . ILE A 1 69 ? -11.206 -5.775 22.498 1.00 88.81 69 ILE A N 1
ATOM 533 C CA . ILE A 1 69 ? -10.043 -4.925 22.704 1.00 88.81 69 ILE A CA 1
ATOM 534 C C . ILE A 1 69 ? -9.875 -4.705 24.209 1.00 88.81 69 ILE A C 1
ATOM 536 O O . ILE A 1 69 ? -10.741 -4.117 24.850 1.00 88.81 69 ILE A O 1
ATOM 540 N N . VAL A 1 70 ? -8.757 -5.155 24.778 1.00 90.25 70 VAL A N 1
ATOM 541 C CA . VAL A 1 70 ? -8.445 -4.959 26.202 1.00 90.25 70 VAL A CA 1
ATOM 542 C C . VAL A 1 70 ? -7.351 -3.908 26.341 1.00 90.25 70 VAL A C 1
ATOM 544 O O . VAL A 1 70 ? -6.278 -4.046 25.748 1.00 90.25 70 VAL A O 1
ATOM 547 N N . ALA A 1 71 ? -7.609 -2.866 27.128 1.00 90.38 71 ALA A N 1
ATOM 548 C CA . ALA A 1 71 ? -6.669 -1.775 27.353 1.00 90.38 71 ALA A CA 1
ATOM 549 C C . ALA A 1 71 ? -6.626 -1.355 28.825 1.00 90.38 71 ALA A C 1
ATOM 551 O O . ALA A 1 71 ? -7.647 -1.333 29.506 1.00 90.38 71 ALA A O 1
ATOM 552 N N . SER A 1 72 ? -5.432 -0.987 29.294 1.00 90.25 72 SER A N 1
ATOM 553 C CA . SER A 1 72 ? -5.248 -0.342 30.594 1.00 90.25 72 SER A CA 1
ATOM 554 C C . SER A 1 72 ? -5.372 1.169 30.413 1.00 90.25 72 SER A C 1
ATOM 556 O O . SER A 1 72 ? -4.547 1.771 29.724 1.00 90.25 72 SER A O 1
ATOM 558 N N . LEU A 1 73 ? -6.418 1.761 30.988 1.00 89.12 73 LEU A N 1
ATOM 559 C CA . LEU A 1 73 ? -6.802 3.159 30.787 1.00 89.12 73 LEU A CA 1
ATOM 560 C C . LEU A 1 73 ? -7.044 3.862 32.117 1.00 89.12 73 LEU A C 1
ATOM 562 O O . LEU A 1 73 ? -7.512 3.253 33.073 1.00 89.12 73 LEU A O 1
ATOM 566 N N . THR A 1 74 ? -6.780 5.160 32.159 1.00 88.69 74 THR A N 1
ATOM 567 C CA . THR A 1 74 ? -7.221 6.038 33.246 1.00 88.69 74 THR A CA 1
ATOM 568 C C . THR A 1 74 ? -8.573 6.673 32.920 1.00 88.69 74 THR A C 1
ATOM 570 O O . THR A 1 74 ? -9.015 6.698 31.767 1.00 88.69 74 THR A O 1
ATOM 573 N N . SER A 1 75 ? -9.230 7.265 33.920 1.00 85.44 75 SER A N 1
ATOM 574 C CA . SER A 1 75 ? -10.446 8.059 33.691 1.00 85.44 75 SER A CA 1
ATOM 575 C C . SER A 1 75 ? -10.214 9.250 32.747 1.00 85.44 75 SER A C 1
ATOM 577 O O . SER A 1 75 ? -11.115 9.624 31.998 1.00 85.44 75 SER A O 1
ATOM 579 N N . ALA A 1 76 ? -9.001 9.815 32.717 1.00 85.75 76 ALA A N 1
ATOM 580 C CA . ALA A 1 76 ? -8.626 10.862 31.769 1.00 85.75 76 ALA A CA 1
ATOM 581 C C . ALA A 1 76 ? -8.590 10.338 30.324 1.00 85.75 76 ALA A C 1
ATOM 583 O O . ALA A 1 76 ? -9.105 11.007 29.429 1.00 85.75 76 ALA A O 1
ATOM 584 N N . ASP A 1 77 ? -8.059 9.132 30.100 1.00 87.19 77 ASP A N 1
ATOM 585 C CA . ASP A 1 77 ? -8.017 8.509 28.771 1.00 87.19 77 ASP A CA 1
ATOM 586 C C . ASP A 1 77 ? -9.430 8.217 28.252 1.00 87.19 77 ASP A C 1
ATOM 588 O O . ASP A 1 77 ? -9.754 8.553 27.114 1.00 87.19 77 ASP A O 1
ATOM 592 N N . LEU A 1 78 ? -10.312 7.680 29.103 1.00 85.38 78 LEU A N 1
ATOM 593 C CA . LEU A 1 78 ? -11.722 7.452 28.758 1.00 85.38 78 LEU A CA 1
ATOM 594 C C . LEU A 1 78 ? -12.439 8.754 28.371 1.00 85.38 78 LEU A C 1
ATOM 596 O O . LEU A 1 78 ? -13.223 8.768 27.420 1.00 85.38 78 LEU A O 1
ATOM 600 N N . LYS A 1 79 ? -12.123 9.865 29.048 1.00 85.44 79 LYS A N 1
ATOM 601 C CA . LYS A 1 79 ? -12.647 11.195 28.700 1.00 85.44 79 LYS A CA 1
ATOM 602 C C . LYS A 1 79 ? -12.171 11.669 27.324 1.00 85.44 79 LYS A C 1
ATOM 604 O O . LYS A 1 79 ? -12.946 12.323 26.631 1.00 85.44 79 LYS A O 1
ATOM 609 N N . THR A 1 80 ? -10.962 11.304 26.876 1.00 84.88 80 THR A N 1
ATOM 610 C CA . THR A 1 80 ? -10.490 11.654 25.517 1.00 84.88 80 THR A CA 1
ATOM 611 C C . THR A 1 80 ? -11.314 11.007 24.403 1.00 84.88 80 THR A C 1
ATOM 613 O O . THR A 1 80 ? -11.470 11.604 23.338 1.00 84.88 80 THR A O 1
ATOM 616 N N . GLY A 1 81 ? -11.872 9.821 24.661 1.00 82.12 81 GLY A N 1
ATOM 617 C CA . GLY A 1 81 ? -12.716 9.093 23.714 1.00 82.12 81 GLY A CA 1
ATOM 618 C C . GLY A 1 81 ? -14.138 9.629 23.589 1.00 82.12 81 GLY A C 1
ATOM 619 O O . GLY A 1 81 ? -14.874 9.153 22.725 1.00 82.12 81 GLY A O 1
ATOM 620 N N . GLU A 1 82 ? -14.522 10.593 24.438 1.00 85.56 82 GLU A N 1
ATOM 621 C CA . GLU A 1 82 ? -15.853 11.209 24.469 1.00 85.56 82 GLU A CA 1
ATOM 622 C C . GLU A 1 82 ? -16.969 10.151 24.409 1.00 85.56 82 GLU A C 1
ATOM 624 O O . GLU A 1 82 ? -17.731 10.068 23.443 1.00 85.56 82 GLU A O 1
ATOM 629 N N . LEU A 1 83 ? -17.009 9.291 25.432 1.00 85.12 83 LEU A N 1
ATOM 630 C CA . LEU A 1 83 ? -17.975 8.198 25.539 1.00 85.12 83 LEU A CA 1
ATOM 631 C C . LEU A 1 83 ? -19.412 8.737 25.598 1.00 85.12 83 LEU A C 1
ATOM 633 O O . LEU A 1 83 ? -19.784 9.431 26.541 1.00 85.12 83 LEU A O 1
ATOM 637 N N . GLN A 1 84 ? -20.226 8.373 24.609 1.00 85.00 84 GLN A N 1
ATOM 638 C CA . GLN A 1 84 ? -21.668 8.615 24.572 1.00 85.00 84 GLN A CA 1
ATOM 639 C C . GLN A 1 84 ? -22.372 7.263 24.561 1.00 85.00 84 GLN A C 1
ATOM 641 O O . GLN A 1 84 ? -22.111 6.447 23.685 1.00 85.00 84 GLN A O 1
ATOM 646 N N . ASP A 1 85 ? -23.231 6.992 25.543 1.00 83.94 85 ASP A N 1
ATOM 647 C CA . ASP A 1 85 ? -23.927 5.702 25.665 1.00 83.94 85 ASP A CA 1
ATOM 648 C C . ASP A 1 85 ? -22.983 4.480 25.656 1.00 83.94 85 ASP A C 1
ATOM 650 O O . ASP A 1 85 ? -23.285 3.452 25.056 1.00 83.94 85 ASP A O 1
ATOM 654 N N . CYS A 1 86 ? -21.835 4.582 26.338 1.00 86.31 86 CYS A N 1
ATOM 655 C CA . CYS A 1 86 ? -20.759 3.573 26.345 1.00 86.31 86 CYS A CA 1
ATOM 656 C C . CYS A 1 86 ? -20.040 3.399 24.994 1.00 86.31 86 CYS A C 1
ATOM 658 O O . CYS A 1 86 ? -19.225 2.493 24.851 1.00 86.31 86 CYS A O 1
ATOM 660 N N . ILE A 1 87 ? -20.309 4.253 24.008 1.00 89.94 87 ILE A N 1
ATOM 661 C CA . ILE A 1 87 ? -19.708 4.206 22.676 1.00 89.94 87 ILE A CA 1
ATOM 662 C C . ILE A 1 87 ? -18.686 5.333 22.555 1.00 89.94 87 ILE A C 1
ATOM 664 O O . ILE A 1 87 ? -18.994 6.492 22.827 1.00 89.94 87 ILE A O 1
ATOM 668 N N . THR A 1 88 ? -17.464 5.019 22.132 1.00 91.56 88 THR A N 1
ATOM 669 C CA . THR A 1 88 ? -16.450 6.047 21.865 1.00 91.56 88 THR A CA 1
ATOM 670 C C . THR A 1 88 ? -16.867 6.896 20.663 1.00 91.56 88 THR A C 1
ATOM 672 O O . THR A 1 88 ? -17.241 6.366 19.617 1.00 91.56 88 THR A O 1
ATOM 675 N N . THR A 1 89 ? -16.792 8.221 20.757 1.00 91.19 89 THR A N 1
ATOM 676 C CA . THR A 1 89 ? -16.993 9.097 19.585 1.00 91.19 89 THR A CA 1
ATOM 677 C C . THR A 1 89 ? -15.667 9.531 18.968 1.00 91.19 89 THR A C 1
ATOM 679 O O . THR A 1 89 ? -15.606 9.808 17.768 1.00 91.19 89 THR A O 1
ATOM 682 N N . LYS A 1 90 ? -14.589 9.503 19.758 1.00 91.19 90 LYS A N 1
ATOM 683 C CA . LYS A 1 90 ? -13.212 9.772 19.339 1.00 91.19 90 LYS A CA 1
ATOM 684 C C . LYS A 1 90 ? -12.305 8.575 19.625 1.00 91.19 90 LYS A C 1
ATOM 686 O O . LYS A 1 90 ? -12.594 7.794 20.534 1.00 91.19 90 LYS A O 1
ATOM 691 N N . PRO A 1 91 ? -11.211 8.414 18.865 1.00 92.19 91 PRO A N 1
ATOM 692 C CA . PRO A 1 91 ? -10.225 7.394 19.175 1.00 92.19 91 PRO A CA 1
ATOM 693 C C . PRO A 1 91 ? -9.523 7.668 20.512 1.00 92.19 91 PRO A C 1
ATOM 695 O O . PRO A 1 91 ? -9.230 8.819 20.839 1.00 92.19 91 PRO A O 1
ATOM 698 N N . ILE A 1 92 ? -9.198 6.600 21.243 1.00 91.56 92 ILE A N 1
ATOM 699 C CA . ILE A 1 92 ? -8.421 6.654 22.492 1.00 91.56 92 ILE A CA 1
ATOM 700 C C . ILE A 1 92 ? -7.053 6.028 22.230 1.00 91.56 92 ILE A C 1
ATOM 702 O O . ILE A 1 92 ? -6.967 4.850 21.881 1.00 91.56 92 ILE A O 1
ATOM 706 N N . ASP A 1 93 ? -5.977 6.794 22.400 1.00 88.88 93 ASP A N 1
ATOM 707 C CA . ASP A 1 93 ? -4.620 6.246 22.335 1.00 88.88 93 ASP A CA 1
ATOM 708 C C . ASP A 1 93 ? -4.356 5.357 23.560 1.00 88.88 93 ASP A C 1
ATOM 710 O O . ASP A 1 93 ? -4.608 5.756 24.693 1.00 88.88 93 ASP A O 1
ATOM 714 N N . THR A 1 94 ? -3.818 4.157 23.344 1.00 82.19 94 THR A N 1
ATOM 715 C CA . THR A 1 94 ? -3.547 3.182 24.410 1.00 82.19 94 THR A CA 1
ATOM 716 C C . THR A 1 94 ? -2.050 2.941 24.593 1.00 82.19 94 THR A C 1
ATOM 718 O O . THR A 1 94 ? -1.268 2.923 23.638 1.00 82.19 94 THR A O 1
ATOM 721 N N . CYS A 1 95 ? -1.642 2.695 25.838 1.00 64.19 95 CYS A N 1
ATOM 722 C CA . CYS A 1 95 ? -0.289 2.279 26.196 1.00 64.19 95 CYS A CA 1
ATOM 723 C C . CYS A 1 95 ? -0.220 0.738 26.185 1.00 64.19 95 CYS A C 1
ATOM 725 O O . CYS A 1 95 ? -0.456 0.105 27.209 1.00 64.19 95 CYS A O 1
ATOM 727 N N . GLY A 1 96 ? 0.031 0.094 25.038 1.00 59.72 96 GLY A N 1
ATOM 728 C CA . GLY A 1 96 ? 0.061 -1.377 24.975 1.00 59.72 96 GLY A CA 1
ATOM 729 C C . GLY A 1 96 ? 0.189 -1.981 23.572 1.00 59.72 96 GLY A C 1
ATOM 730 O O . GLY A 1 96 ? 0.605 -1.309 22.632 1.00 59.72 96 GLY A O 1
ATOM 731 N N . LYS A 1 97 ? -0.151 -3.278 23.444 1.00 53.53 97 LYS A N 1
ATOM 732 C CA . LYS A 1 97 ? -0.195 -4.010 22.155 1.00 53.53 97 LYS A CA 1
ATOM 733 C C . LYS A 1 97 ? -1.306 -3.496 21.239 1.00 53.53 97 LYS A C 1
ATOM 735 O O . LYS A 1 97 ? -1.101 -3.368 20.037 1.00 53.53 97 LYS A O 1
ATOM 740 N N . VAL A 1 98 ? -2.466 -3.203 21.825 1.00 57.47 98 VAL A N 1
ATOM 741 C CA . VAL A 1 98 ? -3.505 -2.404 21.177 1.00 57.47 98 VAL A CA 1
ATOM 742 C C . VAL A 1 98 ? -2.959 -0.990 21.097 1.00 57.47 98 VAL A C 1
ATOM 744 O O . VAL A 1 98 ? -2.486 -0.454 22.101 1.00 57.47 98 VAL A O 1
ATOM 747 N N . GLN A 1 99 ? -2.971 -0.412 19.903 1.00 69.56 99 GLN A N 1
ATOM 748 C CA . GLN A 1 99 ? -2.323 0.874 19.653 1.00 69.56 99 GLN A CA 1
ATOM 749 C C . GLN A 1 99 ? -3.269 2.066 19.750 1.00 69.56 99 GLN A C 1
ATOM 751 O O . GLN A 1 99 ? -2.816 3.183 20.008 1.00 69.56 99 GLN A O 1
ATOM 756 N N . GLN A 1 100 ? -4.557 1.829 19.519 1.00 87.44 100 GLN A N 1
ATOM 757 C CA . GLN A 1 100 ? -5.623 2.808 19.637 1.00 87.44 100 GLN A CA 1
ATOM 758 C C . GLN A 1 100 ? -6.957 2.058 19.718 1.00 87.44 100 GLN A C 1
ATOM 760 O O . GLN A 1 100 ? -7.146 1.070 19.008 1.00 87.44 100 GLN A O 1
ATOM 765 N N . ILE A 1 101 ? -7.875 2.515 20.566 1.00 90.75 101 ILE A N 1
ATOM 766 C CA . ILE A 1 101 ? -9.277 2.092 20.520 1.00 90.75 101 ILE A CA 1
ATOM 767 C C . ILE A 1 101 ? -9.968 2.978 19.481 1.00 90.75 101 ILE A C 1
ATOM 769 O O . ILE A 1 101 ? -9.949 4.203 19.644 1.00 90.75 101 ILE A O 1
ATOM 773 N N . PRO A 1 102 ? -10.554 2.406 18.419 1.00 91.06 102 PRO A N 1
ATOM 774 C CA . PRO A 1 102 ? -11.176 3.194 17.368 1.00 91.06 102 PRO A CA 1
ATOM 775 C C . PRO A 1 102 ? -12.461 3.883 17.853 1.00 91.06 102 PRO A C 1
ATOM 777 O O . PRO A 1 102 ? -13.070 3.452 18.844 1.00 91.06 102 PRO A O 1
ATOM 780 N N . PRO A 1 103 ? -12.914 4.945 17.163 1.00 91.44 103 PRO A N 1
ATOM 781 C CA . PRO A 1 103 ? -14.247 5.489 17.387 1.00 91.44 103 PRO A CA 1
ATOM 782 C C . PRO A 1 103 ? -15.314 4.419 17.102 1.00 91.44 103 PRO A C 1
ATOM 784 O O . PRO A 1 103 ? -15.092 3.483 16.338 1.00 91.44 103 PRO A O 1
ATOM 787 N N . LYS A 1 104 ? -16.503 4.583 17.682 1.00 92.50 104 LYS A N 1
ATOM 788 C CA . LYS A 1 104 ? -17.629 3.635 17.635 1.00 92.50 104 LYS A CA 1
ATOM 789 C C . LYS A 1 104 ? -17.361 2.297 18.332 1.00 92.50 104 LYS A C 1
ATOM 791 O O . LYS A 1 104 ? -18.079 1.330 18.086 1.00 92.50 104 LYS A O 1
ATOM 796 N N . SER A 1 105 ? -16.360 2.241 19.207 1.00 92.31 105 SER A N 1
ATOM 797 C CA . SER A 1 105 ? -16.117 1.076 20.057 1.00 92.31 105 SER A CA 1
ATOM 798 C C . SER A 1 105 ? -17.050 1.097 21.261 1.00 92.31 105 SER A C 1
ATOM 800 O O . SER A 1 105 ? -17.199 2.135 21.903 1.00 92.31 105 SER A O 1
ATOM 802 N N . VAL A 1 106 ? -17.646 -0.046 21.592 1.00 92.00 106 VAL A N 1
ATOM 803 C CA . VAL A 1 106 ? -18.562 -0.198 22.732 1.00 92.00 106 VAL A CA 1
ATOM 804 C C . VAL A 1 106 ? -17.775 -0.659 23.954 1.00 92.00 106 VAL A C 1
ATOM 806 O O . VAL A 1 106 ? -17.163 -1.723 23.910 1.00 92.00 106 VAL A O 1
ATOM 809 N N . LEU A 1 107 ? -17.788 0.105 25.045 1.00 91.44 107 LEU A N 1
ATOM 810 C CA . LEU A 1 107 ? -17.244 -0.310 26.338 1.00 91.44 107 LEU A CA 1
ATOM 811 C C . LEU A 1 107 ? -18.135 -1.407 26.937 1.00 91.44 107 LEU A C 1
ATOM 813 O O . LEU A 1 107 ? -19.311 -1.179 27.202 1.00 91.44 107 LEU A O 1
ATOM 817 N N . LEU A 1 108 ? -17.568 -2.595 27.140 1.00 90.75 108 LEU A N 1
ATOM 818 C CA . LEU A 1 108 ? -18.264 -3.771 27.665 1.00 90.75 108 LEU A CA 1
ATOM 819 C C . LEU A 1 108 ? -18.124 -3.884 29.185 1.00 90.75 108 LEU A C 1
ATOM 821 O O . LEU A 1 108 ? -19.093 -4.170 29.885 1.00 90.75 108 LEU A O 1
ATOM 825 N N . SER A 1 109 ? -16.910 -3.688 29.701 1.00 90.06 109 SER A N 1
ATOM 826 C CA . SER A 1 109 ? -16.616 -3.840 31.127 1.00 90.06 109 SER A CA 1
ATOM 827 C C . SER A 1 109 ? -15.399 -3.030 31.554 1.00 90.06 109 SER A C 1
ATOM 829 O O . SER A 1 109 ? -14.484 -2.810 30.754 1.00 90.06 109 SER A O 1
ATOM 831 N N . VAL A 1 110 ? -15.354 -2.686 32.837 1.00 88.56 110 VAL A N 1
ATOM 832 C CA . VAL A 1 110 ? -14.200 -2.086 33.514 1.00 88.56 110 VAL A CA 1
ATOM 833 C C . VAL A 1 110 ? -13.847 -2.965 34.710 1.00 88.56 110 VAL A C 1
ATOM 835 O O . VAL A 1 110 ? -14.719 -3.270 35.514 1.00 88.56 110 VAL A O 1
ATOM 838 N N . ASP A 1 111 ? -12.599 -3.433 34.777 1.00 87.31 111 ASP A N 1
ATOM 839 C CA . ASP A 1 111 ? -12.106 -4.383 35.787 1.00 87.31 111 ASP A CA 1
ATOM 840 C C . ASP A 1 111 ? -13.029 -5.603 35.956 1.00 87.31 111 ASP A C 1
ATOM 842 O O . ASP A 1 111 ? -13.395 -6.003 37.057 1.00 87.31 111 ASP A O 1
ATOM 846 N N . ASP A 1 112 ? -13.438 -6.169 34.814 1.00 85.00 112 ASP A N 1
ATOM 847 C CA . ASP A 1 112 ? -14.366 -7.304 34.688 1.00 85.00 112 ASP A CA 1
ATOM 848 C C . ASP A 1 112 ? -15.793 -7.069 35.212 1.00 85.00 112 ASP A C 1
ATOM 850 O O . ASP A 1 112 ? -16.635 -7.965 35.127 1.00 85.00 112 ASP A O 1
ATOM 854 N N . VAL A 1 113 ? -16.117 -5.852 35.650 1.00 84.62 113 VAL A N 1
ATOM 855 C CA . VAL A 1 113 ? -17.484 -5.446 35.977 1.00 84.62 113 VAL A CA 1
ATOM 856 C C . VAL A 1 113 ? -18.172 -4.950 34.701 1.00 84.62 113 VAL A C 1
ATOM 858 O O . VAL A 1 113 ? -17.684 -3.994 34.085 1.00 84.62 113 VAL A O 1
ATOM 861 N N . PRO A 1 114 ? -19.282 -5.578 34.258 1.00 82.81 114 PRO A N 1
ATOM 862 C CA . PRO A 1 114 ? -20.052 -5.103 33.114 1.00 82.81 114 PRO A CA 1
ATOM 863 C C . PRO A 1 114 ? -20.459 -3.646 33.310 1.00 82.81 114 PRO A C 1
ATOM 865 O O . PRO A 1 114 ? -21.007 -3.282 34.350 1.00 82.81 114 PRO A O 1
ATOM 868 N N . TYR A 1 115 ? -20.176 -2.810 3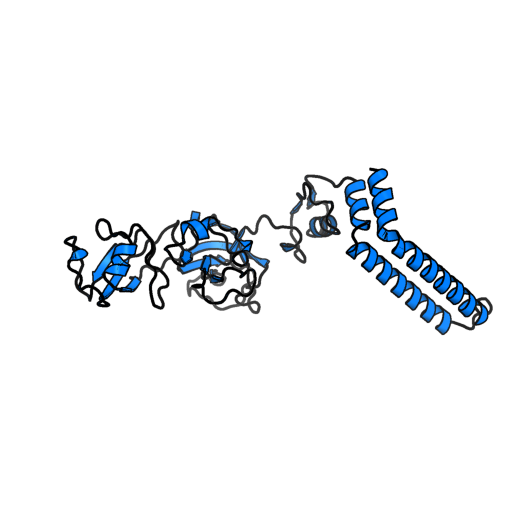2.317 1.00 73.06 115 TYR A N 1
ATOM 869 C CA . TYR A 1 115 ? -20.439 -1.384 32.429 1.00 73.06 115 TYR A CA 1
ATOM 870 C C . TYR A 1 115 ? -21.881 -1.075 32.011 1.00 73.06 115 TYR A C 1
ATOM 872 O O . TYR A 1 115 ? -22.311 -1.442 30.918 1.00 73.06 115 TYR A O 1
ATOM 880 N N . CYS A 1 116 ? -22.629 -0.385 32.873 1.00 62.91 116 CYS A N 1
ATOM 881 C CA . CYS A 1 116 ? -23.976 0.100 32.589 1.00 62.91 116 CYS A CA 1
ATOM 882 C C . CYS A 1 116 ? -24.026 1.597 32.900 1.00 62.91 116 CYS A C 1
ATOM 884 O O . CYS A 1 116 ? -23.824 1.958 34.049 1.00 62.91 116 CYS A O 1
ATOM 886 N N . LYS A 1 117 ? -24.242 2.397 31.845 1.00 57.91 117 LYS A N 1
ATOM 887 C CA . LYS A 1 117 ? -24.607 3.826 31.670 1.00 57.91 117 LYS A CA 1
ATOM 888 C C . LYS A 1 117 ? -24.413 4.906 32.751 1.00 57.91 117 LYS A C 1
ATOM 890 O O . LYS A 1 117 ? -24.366 6.074 32.367 1.00 57.91 117 LYS A O 1
ATOM 895 N N . ASP A 1 118 ? -24.256 4.591 34.021 1.00 54.28 118 ASP A N 1
ATOM 896 C CA . ASP A 1 118 ? -24.245 5.572 35.092 1.00 54.28 118 ASP A CA 1
ATOM 897 C C . ASP A 1 118 ? -22.786 5.932 35.437 1.00 54.28 118 ASP A C 1
ATOM 899 O O . ASP A 1 118 ? -22.036 5.186 36.057 1.00 54.28 118 ASP A O 1
ATOM 903 N N . THR A 1 119 ? -22.380 7.090 34.907 1.00 56.16 119 THR A N 1
ATOM 904 C CA . THR A 1 119 ? -21.254 7.938 35.342 1.00 56.16 119 THR A CA 1
ATOM 905 C C . THR A 1 119 ? -19.818 7.405 35.175 1.00 56.16 119 THR A C 1
ATOM 907 O O . THR A 1 119 ? -19.171 6.929 36.100 1.00 56.16 119 THR A O 1
ATOM 910 N N . VAL A 1 120 ? -19.212 7.684 34.007 1.00 59.25 120 VAL A N 1
ATOM 911 C CA . VAL A 1 120 ? -17.734 7.702 33.817 1.00 59.25 120 VAL A CA 1
ATOM 912 C C . VAL A 1 120 ? -17.035 8.597 34.862 1.00 59.25 120 VAL A C 1
ATOM 914 O O . VAL A 1 120 ? -15.856 8.420 35.163 1.00 59.25 120 VAL A O 1
ATOM 917 N N . ASP A 1 121 ? -17.759 9.560 35.439 1.00 58.53 121 ASP A N 1
ATOM 918 C CA . ASP A 1 121 ? -17.262 10.464 36.478 1.00 58.53 121 ASP A CA 1
ATOM 919 C C . ASP A 1 121 ? -17.059 9.811 37.856 1.00 58.53 121 ASP A C 1
ATOM 921 O O . ASP A 1 121 ? -16.415 10.418 38.709 1.00 58.53 121 ASP A O 1
ATOM 925 N N . GLU A 1 122 ? -17.523 8.575 38.066 1.00 66.00 122 GLU A N 1
ATOM 926 C CA . GLU A 1 122 ? -17.262 7.811 39.296 1.00 66.00 122 GLU A CA 1
ATOM 927 C C . GLU A 1 122 ? -15.919 7.071 39.274 1.00 66.00 122 GLU A C 1
ATOM 929 O O . GLU A 1 122 ? -15.470 6.565 40.306 1.00 66.00 122 GLU A O 1
ATOM 934 N N . PHE A 1 123 ? -15.237 7.018 38.124 1.00 72.75 123 PHE A N 1
ATOM 935 C CA . PHE A 1 123 ? -13.963 6.316 38.046 1.00 72.75 123 PHE A CA 1
ATOM 936 C C . PHE A 1 123 ? -12.872 7.021 38.866 1.00 72.75 123 PHE A C 1
ATOM 938 O O . PHE A 1 123 ? -12.684 8.240 38.734 1.00 72.75 123 PHE A O 1
ATOM 945 N N . PRO A 1 124 ? -12.083 6.271 39.661 1.00 70.19 124 PRO A N 1
ATOM 946 C CA . PRO A 1 124 ? -11.002 6.846 40.445 1.00 70.19 124 PRO A CA 1
ATOM 947 C C . PRO A 1 124 ? -10.019 7.603 39.545 1.00 70.19 124 PRO A C 1
ATOM 949 O O . PRO A 1 124 ? -9.486 7.073 38.567 1.00 70.19 124 PRO A O 1
ATOM 952 N N . SER A 1 125 ? -9.770 8.872 39.866 1.00 76.44 125 SER A N 1
ATOM 953 C CA . SER A 1 125 ? -8.848 9.704 39.090 1.00 76.44 125 SER A CA 1
ATOM 954 C C . SER A 1 125 ? -7.413 9.183 39.197 1.00 76.44 125 SER A C 1
ATOM 956 O O . SER A 1 125 ? -6.907 8.969 40.294 1.00 76.44 125 SER A O 1
ATOM 958 N N . GLY A 1 126 ? -6.748 8.999 38.052 1.00 76.06 126 GLY A N 1
ATOM 959 C CA . GLY A 1 126 ? -5.340 8.583 37.983 1.00 76.06 126 GLY A CA 1
ATOM 960 C C . GLY A 1 126 ? -5.070 7.094 38.236 1.00 76.06 126 GLY A C 1
ATOM 961 O O . GLY A 1 126 ? -3.911 6.689 38.202 1.00 76.06 126 GLY A O 1
ATOM 962 N N . VAL A 1 127 ? -6.103 6.276 38.458 1.00 84.69 127 VAL A N 1
ATOM 963 C CA . VAL A 1 127 ? -5.960 4.818 38.582 1.00 84.69 127 VAL A CA 1
ATOM 964 C C . VAL A 1 127 ? -6.100 4.171 37.208 1.00 84.69 127 VAL A C 1
ATOM 966 O O . VAL A 1 127 ? -6.978 4.529 36.424 1.00 84.69 127 VAL A O 1
ATOM 969 N N . HIS A 1 128 ? -5.215 3.220 36.919 1.00 87.19 128 HIS A N 1
ATOM 970 C CA . HIS A 1 128 ? -5.299 2.392 35.724 1.00 87.19 128 HIS A CA 1
ATOM 971 C C . HIS A 1 128 ? -6.348 1.295 35.915 1.00 87.19 128 HIS A C 1
ATOM 973 O O . HIS A 1 128 ? -6.240 0.500 36.843 1.00 87.19 128 HIS A O 1
ATOM 979 N N . MET A 1 129 ? -7.310 1.237 35.002 1.00 88.56 129 MET A N 1
ATOM 980 C CA . MET A 1 129 ? -8.402 0.267 34.975 1.00 88.56 129 MET A CA 1
ATOM 981 C C . MET A 1 129 ? -8.302 -0.589 33.716 1.00 88.56 129 MET A C 1
ATOM 983 O O . MET A 1 129 ? -7.920 -0.108 32.643 1.00 88.56 129 MET A O 1
ATOM 987 N N . THR A 1 130 ? -8.679 -1.855 33.825 1.00 90.75 130 THR A N 1
ATOM 988 C CA . THR A 1 130 ? -8.731 -2.781 32.694 1.00 90.75 130 THR A CA 1
ATOM 989 C C . THR A 1 130 ? -10.068 -2.635 31.985 1.00 90.75 130 THR A C 1
ATOM 991 O O . THR A 1 130 ? -11.087 -3.160 32.424 1.00 90.75 130 THR A O 1
ATOM 994 N N . CYS A 1 131 ? -10.075 -1.927 30.862 1.00 89.88 131 CYS A N 1
ATOM 995 C CA . CYS A 1 131 ? -11.275 -1.698 30.069 1.00 89.88 131 CYS A CA 1
ATOM 996 C C . CYS A 1 131 ? -11.341 -2.694 28.906 1.00 89.88 131 CYS A C 1
ATOM 998 O O . CYS A 1 131 ? -10.354 -2.881 28.186 1.00 89.88 131 CYS A O 1
ATOM 1000 N N . LYS A 1 132 ? -12.509 -3.310 28.698 1.00 91.94 132 LYS A N 1
ATOM 1001 C CA . LYS A 1 132 ? -12.788 -4.183 27.548 1.00 91.94 132 LYS A CA 1
ATOM 1002 C C . LYS A 1 132 ? -13.751 -3.492 26.597 1.00 91.94 132 LYS A C 1
ATOM 1004 O O . LYS A 1 132 ? -14.833 -3.089 27.010 1.00 91.94 132 LYS A O 1
ATOM 1009 N N . PHE A 1 133 ? -13.383 -3.405 25.327 1.00 92.25 133 PHE A N 1
ATOM 1010 C CA . PHE A 1 133 ? -14.182 -2.800 24.271 1.00 92.25 133 PHE A CA 1
ATOM 1011 C C . PHE A 1 133 ? -14.506 -3.804 23.170 1.00 92.25 133 PHE A C 1
ATOM 1013 O O . PHE A 1 133 ? -13.688 -4.657 22.837 1.00 92.25 133 PHE A O 1
ATOM 1020 N N . GLN A 1 134 ? -15.661 -3.649 22.536 1.00 91.88 134 GLN A N 1
ATOM 1021 C CA . GLN A 1 134 ? -15.941 -4.233 21.231 1.00 91.88 134 GLN A CA 1
ATOM 1022 C C . GLN A 1 134 ? -15.689 -3.176 20.155 1.00 91.88 134 GLN A C 1
ATOM 1024 O O . GLN A 1 134 ? -16.400 -2.172 20.106 1.00 91.88 134 GLN A O 1
ATOM 1029 N N . GLY A 1 135 ? -14.694 -3.397 19.295 1.00 90.12 135 GLY A N 1
ATOM 1030 C CA . GLY A 1 135 ? -14.428 -2.523 18.152 1.00 90.12 135 GLY A CA 1
ATOM 1031 C C . GLY A 1 135 ? -15.427 -2.727 17.000 1.00 90.12 135 GLY A C 1
ATOM 1032 O O . GLY A 1 135 ? -16.068 -3.784 16.916 1.00 90.12 135 GLY A O 1
ATOM 1033 N N . PRO A 1 136 ? -15.559 -1.747 16.087 1.00 91.06 136 PRO A N 1
ATOM 1034 C CA . PRO A 1 136 ? -16.316 -1.925 14.856 1.00 91.06 136 PRO A CA 1
ATOM 1035 C C . PRO A 1 136 ? -15.655 -2.983 13.960 1.00 91.06 136 PRO A C 1
ATOM 1037 O O . PRO A 1 136 ? -14.438 -3.125 13.925 1.00 91.06 136 PRO A O 1
ATOM 1040 N N . SER A 1 137 ? -16.471 -3.732 13.217 1.00 90.94 137 SER A N 1
ATOM 1041 C CA . SER A 1 137 ? -16.021 -4.867 12.386 1.00 90.94 137 SER A CA 1
ATOM 1042 C C . SER A 1 137 ? -16.373 -4.687 10.908 1.00 90.94 137 SER A C 1
ATOM 1044 O O . SER A 1 137 ? -16.609 -5.645 10.169 1.00 90.94 137 SER A O 1
ATOM 1046 N N . ASN A 1 138 ? -16.459 -3.430 10.476 1.00 90.88 138 ASN A N 1
ATOM 1047 C CA . ASN A 1 138 ? -16.851 -3.063 9.128 1.00 90.88 138 ASN A CA 1
ATOM 1048 C C . ASN A 1 138 ? -16.158 -1.772 8.672 1.00 90.88 138 ASN A C 1
ATOM 1050 O O . ASN A 1 138 ? -15.856 -0.903 9.493 1.00 90.88 138 ASN A O 1
ATOM 1054 N N . PRO A 1 139 ? -15.997 -1.586 7.351 1.00 91.81 139 PRO A N 1
ATOM 1055 C CA . PRO A 1 139 ? -15.557 -0.318 6.788 1.00 91.81 139 PRO A CA 1
ATOM 1056 C C . PRO A 1 139 ? -16.411 0.858 7.311 1.00 91.81 139 PRO A C 1
ATOM 1058 O O . PRO A 1 139 ? -17.634 0.705 7.434 1.00 91.81 139 PRO A O 1
ATOM 1061 N N . PRO A 1 140 ? -15.816 2.031 7.590 1.00 93.06 140 PRO A N 1
ATOM 1062 C CA . PRO A 1 140 ? -14.457 2.430 7.226 1.00 93.06 140 PRO A CA 1
ATOM 1063 C C . PRO A 1 140 ? -13.340 2.008 8.187 1.00 93.06 140 PRO A C 1
ATOM 1065 O O . PRO A 1 140 ? -12.207 2.428 7.976 1.00 93.06 140 PRO A O 1
ATOM 1068 N N . GLU A 1 141 ? -13.623 1.187 9.199 1.00 91.94 141 GLU A N 1
ATOM 1069 C CA . GLU A 1 141 ? -12.618 0.782 10.184 1.00 91.94 141 GLU A CA 1
ATOM 1070 C C . GLU A 1 141 ? -11.441 0.026 9.552 1.00 91.94 141 GLU A C 1
ATOM 1072 O O . GLU A 1 141 ? -11.634 -0.762 8.614 1.00 91.94 141 GLU A O 1
ATOM 1077 N N . MET A 1 142 ? -10.234 0.242 10.086 1.00 92.94 142 MET A N 1
ATOM 1078 C CA . MET A 1 142 ? -9.038 -0.497 9.690 1.00 92.94 142 MET A CA 1
ATOM 1079 C C . MET A 1 142 ? -9.187 -1.975 10.083 1.00 92.94 142 MET A C 1
ATOM 1081 O O . MET A 1 142 ? -9.353 -2.275 11.263 1.00 92.94 142 MET A O 1
ATOM 1085 N N . PRO A 1 143 ? -9.124 -2.919 9.132 1.00 93.81 143 PRO A N 1
ATOM 1086 C CA . PRO A 1 143 ? -9.144 -4.337 9.461 1.00 93.81 143 PRO A CA 1
ATOM 1087 C C . PRO A 1 143 ? -7.798 -4.800 10.017 1.00 93.81 143 PRO A C 1
ATOM 1089 O O . PRO A 1 143 ? -6.754 -4.239 9.681 1.00 93.81 143 PRO A O 1
ATOM 1092 N N . ASP A 1 144 ? -7.809 -5.890 10.781 1.00 91.75 144 ASP A N 1
ATOM 1093 C CA . ASP A 1 144 ? -6.586 -6.552 11.247 1.00 91.75 144 ASP A CA 1
ATOM 1094 C C . ASP A 1 144 ? -5.747 -7.069 10.077 1.00 91.75 144 ASP A C 1
ATOM 1096 O O . ASP A 1 144 ? -4.517 -7.004 10.101 1.00 91.75 144 ASP A O 1
ATOM 1100 N N . PHE A 1 145 ? -6.419 -7.560 9.031 1.00 94.88 145 PHE A N 1
ATOM 1101 C CA . PHE A 1 145 ? -5.775 -8.019 7.807 1.00 94.88 145 PHE A CA 1
ATOM 1102 C C . PHE A 1 145 ? -6.609 -7.694 6.572 1.00 94.88 145 PHE A C 1
ATOM 1104 O O . PHE A 1 145 ? -7.838 -7.767 6.577 1.00 94.88 145 PHE A O 1
ATOM 1111 N N . MET A 1 146 ? -5.926 -7.422 5.465 1.00 95.75 146 MET A N 1
ATOM 1112 C CA . MET A 1 146 ? -6.512 -7.420 4.131 1.00 95.75 146 MET A CA 1
ATOM 1113 C C . MET A 1 146 ? -6.065 -8.669 3.380 1.00 95.75 146 MET A C 1
ATOM 1115 O O . MET A 1 146 ? -4.872 -8.869 3.178 1.00 95.75 146 MET A O 1
ATOM 1119 N N . VAL A 1 147 ? -6.997 -9.515 2.957 1.00 96.81 147 VAL A N 1
ATOM 1120 C CA . VAL A 1 147 ? -6.671 -10.738 2.219 1.00 96.81 147 VAL A CA 1
ATOM 1121 C C . VAL A 1 147 ? -6.503 -10.419 0.743 1.00 96.81 147 VAL A C 1
ATOM 1123 O O . VAL A 1 147 ? -7.385 -9.826 0.112 1.00 96.81 147 VAL A O 1
ATOM 1126 N N . ILE A 1 148 ? -5.376 -10.859 0.197 1.00 96.69 148 ILE A N 1
ATOM 1127 C CA . ILE A 1 148 ? -5.103 -10.866 -1.236 1.00 96.69 148 ILE A CA 1
ATOM 1128 C C . ILE A 1 148 ? -4.984 -12.305 -1.727 1.00 96.69 148 ILE A C 1
ATOM 1130 O O . ILE A 1 148 ? -4.538 -13.186 -0.998 1.00 96.69 148 ILE A O 1
ATOM 1134 N N . GLU A 1 149 ? -5.353 -12.525 -2.976 1.00 96.38 149 GLU A N 1
ATOM 1135 C CA . GLU A 1 149 ? -5.070 -13.743 -3.713 1.00 96.38 149 GLU A CA 1
ATOM 1136 C C . GLU A 1 149 ? -3.808 -13.518 -4.548 1.00 96.38 149 GLU A C 1
ATOM 1138 O O . GLU A 1 149 ? -3.788 -12.668 -5.446 1.00 96.38 149 GLU A O 1
ATOM 1143 N N . ALA A 1 150 ? -2.750 -14.262 -4.229 1.00 93.31 150 ALA A N 1
ATOM 1144 C CA . ALA A 1 150 ? -1.431 -14.079 -4.812 1.00 93.31 150 ALA A CA 1
ATOM 1145 C C . ALA A 1 150 ? -1.097 -15.170 -5.837 1.00 93.31 150 ALA A C 1
ATOM 1147 O O . ALA A 1 150 ? -0.805 -16.311 -5.490 1.00 93.31 150 ALA A O 1
ATOM 1148 N N . SER A 1 151 ? -1.082 -14.815 -7.123 1.00 81.81 151 SER A N 1
ATOM 1149 C CA . SER A 1 151 ? -0.979 -15.773 -8.238 1.00 81.81 151 SER A CA 1
ATOM 1150 C C . SER A 1 151 ? 0.309 -16.605 -8.241 1.00 81.81 151 SER A C 1
ATOM 1152 O O . SER A 1 151 ? 0.304 -17.746 -8.686 1.00 81.81 151 SER A O 1
ATOM 1154 N N . ASN A 1 152 ? 1.410 -16.035 -7.742 1.00 83.06 152 ASN A N 1
ATOM 1155 C CA . ASN A 1 152 ? 2.737 -16.666 -7.705 1.00 83.06 152 ASN A CA 1
ATOM 1156 C C . ASN A 1 152 ? 3.144 -17.083 -6.283 1.00 83.06 152 ASN A C 1
ATOM 1158 O O . ASN A 1 152 ? 4.334 -17.172 -5.977 1.00 83.06 152 ASN A O 1
ATOM 1162 N N . TYR A 1 153 ? 2.168 -17.266 -5.393 1.00 89.94 153 TYR A N 1
ATOM 1163 C CA . TYR A 1 153 ? 2.432 -17.641 -4.015 1.00 89.94 153 TYR A CA 1
ATOM 1164 C C . TYR A 1 153 ? 2.899 -19.093 -3.916 1.00 89.94 153 TYR A C 1
ATOM 1166 O O . TYR A 1 153 ? 2.207 -20.011 -4.346 1.00 89.94 153 TYR A O 1
ATOM 1174 N N . SER A 1 154 ? 4.073 -19.294 -3.325 1.00 88.88 154 SER A N 1
ATOM 1175 C CA . SER A 1 154 ? 4.671 -20.617 -3.093 1.00 88.88 154 SER A CA 1
ATOM 1176 C C . SER A 1 154 ? 4.776 -20.979 -1.606 1.00 88.88 154 SER A C 1
ATOM 1178 O O . SER A 1 154 ? 5.474 -21.924 -1.241 1.00 88.88 154 SER A O 1
ATOM 1180 N N . GLY A 1 155 ? 4.126 -20.205 -0.733 1.00 90.12 155 GLY A N 1
ATOM 1181 C CA . GLY A 1 155 ? 4.132 -20.437 0.708 1.00 90.12 155 GLY A CA 1
ATOM 1182 C C . GLY A 1 155 ? 3.036 -21.403 1.182 1.00 90.12 155 GLY A C 1
ATOM 1183 O O . GLY A 1 155 ? 2.293 -21.965 0.378 1.00 90.12 155 GLY A O 1
ATOM 1184 N N . PRO A 1 156 ? 2.931 -21.621 2.505 1.00 92.25 156 PRO A N 1
ATOM 1185 C CA . PRO A 1 156 ? 1.896 -22.473 3.085 1.00 92.25 156 PRO A CA 1
ATOM 1186 C C . PRO A 1 156 ? 0.509 -21.820 3.015 1.00 92.25 156 PRO A C 1
ATOM 1188 O O . PRO A 1 156 ? 0.389 -20.603 3.077 1.00 92.25 156 PRO A O 1
ATOM 1191 N N . ASN A 1 157 ? -0.558 -22.622 3.020 1.00 93.19 157 ASN A N 1
ATOM 1192 C CA . ASN A 1 157 ? -1.919 -22.107 3.193 1.00 93.19 157 ASN A CA 1
ATOM 1193 C C . ASN A 1 157 ? -2.077 -21.479 4.595 1.00 93.19 157 ASN A C 1
ATOM 1195 O O . ASN A 1 157 ? -2.276 -22.186 5.588 1.00 93.19 157 ASN A O 1
ATOM 1199 N N . ILE A 1 158 ? -1.971 -20.147 4.671 1.00 93.00 158 ILE A N 1
ATOM 1200 C CA . ILE A 1 158 ? -1.984 -19.392 5.934 1.00 93.00 158 ILE A CA 1
ATOM 1201 C C . 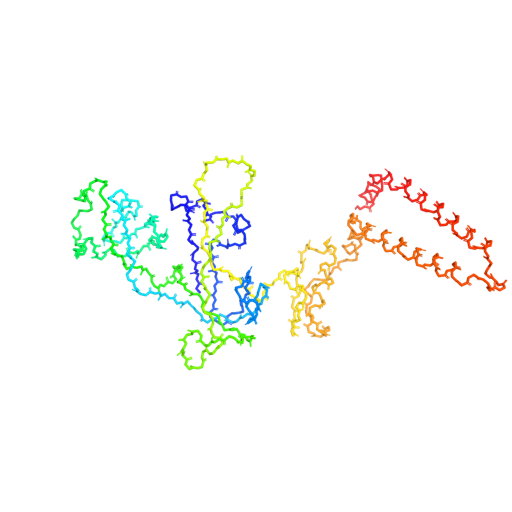ILE A 1 158 ? -3.355 -19.481 6.608 1.00 93.00 158 ILE A C 1
ATOM 1203 O O . ILE A 1 158 ? -3.430 -19.632 7.827 1.00 93.00 158 ILE A O 1
ATOM 1207 N N . LEU A 1 159 ? -4.434 -19.420 5.822 1.00 91.81 159 LEU A N 1
ATOM 1208 C CA . LEU A 1 159 ? -5.802 -19.452 6.342 1.00 91.81 159 LEU A CA 1
ATOM 1209 C C . LEU A 1 159 ? -6.245 -20.858 6.761 1.00 91.81 159 LEU A C 1
ATOM 1211 O O . LEU A 1 159 ? -7.220 -20.990 7.494 1.00 91.81 159 LEU A O 1
ATOM 1215 N N . ARG A 1 160 ? -5.534 -21.904 6.315 1.00 93.56 160 ARG A N 1
ATOM 1216 C CA . ARG A 1 160 ? -5.865 -23.321 6.548 1.00 93.56 160 ARG A CA 1
ATOM 1217 C C . ARG A 1 160 ? -7.281 -23.693 6.087 1.00 93.56 160 ARG A C 1
ATOM 1219 O O . ARG A 1 160 ? -7.898 -24.601 6.638 1.00 93.56 160 ARG A O 1
ATOM 1226 N N . LEU A 1 161 ? -7.784 -22.996 5.068 1.00 92.56 161 LEU A N 1
ATOM 1227 C CA . LEU A 1 161 ? -9.078 -23.258 4.441 1.00 92.56 161 LEU A CA 1
ATOM 1228 C C . LEU A 1 161 ? -8.862 -23.922 3.072 1.00 92.56 161 LEU A C 1
ATOM 1230 O O . LEU A 1 161 ? -8.022 -23.431 2.313 1.00 92.56 161 LEU A O 1
ATOM 1234 N N . PRO A 1 162 ? -9.582 -25.006 2.732 1.00 93.69 162 PRO A N 1
ATOM 1235 C CA . PRO A 1 162 ? -9.500 -25.616 1.403 1.00 93.69 162 PRO A CA 1
ATOM 1236 C C . PRO A 1 162 ? -9.850 -24.614 0.292 1.00 93.69 162 PRO A C 1
ATOM 1238 O O . PRO A 1 162 ? -10.851 -23.907 0.414 1.00 93.69 162 PRO A O 1
ATOM 1241 N N . GLY A 1 163 ? -9.054 -24.559 -0.782 1.00 91.06 163 GLY A N 1
ATOM 1242 C CA . GLY A 1 163 ? -9.273 -23.640 -1.909 1.00 91.06 163 GLY A CA 1
ATOM 1243 C C . GLY A 1 163 ? -8.760 -22.211 -1.688 1.00 91.06 163 GLY A C 1
ATOM 1244 O O . GLY A 1 163 ? -9.026 -21.334 -2.507 1.00 91.06 163 GLY A O 1
ATOM 1245 N N . CYS A 1 164 ? -8.052 -21.968 -0.581 1.00 93.94 164 CYS A N 1
ATOM 1246 C CA . CYS A 1 164 ? -7.454 -20.679 -0.221 1.00 93.94 164 CYS A CA 1
ATOM 1247 C C . CYS A 1 164 ? -5.918 -20.770 -0.136 1.00 93.94 164 CYS A C 1
ATOM 1249 O O . CYS A 1 164 ? -5.291 -20.065 0.654 1.00 93.94 164 CYS A O 1
ATOM 1251 N N . GLU A 1 165 ? -5.292 -21.668 -0.899 1.00 93.38 165 GLU A N 1
ATOM 1252 C CA . GLU A 1 165 ? -3.856 -21.969 -0.814 1.00 93.38 165 GLU A CA 1
ATOM 1253 C C . GLU A 1 165 ? -2.976 -20.749 -1.120 1.00 93.38 165 GLU A C 1
ATOM 1255 O O . GLU A 1 165 ? -1.896 -20.605 -0.552 1.00 93.38 165 GLU A O 1
ATOM 1260 N N . ASN A 1 166 ? -3.462 -19.855 -1.979 1.00 94.56 166 ASN A N 1
ATOM 1261 C CA . ASN A 1 166 ? -2.812 -18.619 -2.402 1.00 94.56 166 ASN A CA 1
ATOM 1262 C C . ASN A 1 166 ? -3.369 -17.363 -1.705 1.00 94.56 166 ASN A C 1
ATOM 1264 O O . ASN A 1 166 ? -3.056 -16.242 -2.118 1.00 94.56 166 ASN A O 1
ATOM 1268 N N . TYR A 1 167 ? -4.203 -17.521 -0.670 1.00 96.31 167 TYR A N 1
ATOM 1269 C CA . TYR A 1 167 ? -4.795 -16.392 0.046 1.00 96.31 167 TYR A CA 1
ATOM 1270 C C . TYR A 1 167 ? -3.879 -15.965 1.185 1.00 96.31 167 TYR A C 1
ATOM 1272 O O . TYR A 1 167 ? -3.629 -16.706 2.139 1.00 96.31 167 TYR A O 1
ATOM 1280 N N . VAL A 1 168 ? -3.399 -14.731 1.095 1.00 96.31 168 VAL A N 1
ATOM 1281 C CA . VAL A 1 168 ? -2.417 -14.175 2.018 1.00 96.31 168 VAL A CA 1
ATOM 1282 C C . VAL A 1 168 ? -3.043 -13.007 2.781 1.00 96.31 168 VAL A C 1
ATOM 1284 O O . VAL A 1 168 ? -3.429 -12.013 2.161 1.00 96.31 168 VAL A O 1
ATOM 1287 N N . PRO A 1 169 ? -3.139 -13.079 4.121 1.00 96.00 169 PRO A N 1
ATOM 1288 C CA . PRO A 1 169 ? -3.530 -11.940 4.938 1.00 96.00 169 PRO A CA 1
ATOM 1289 C C . PRO A 1 169 ? -2.381 -10.926 5.028 1.00 96.00 169 PRO A C 1
ATOM 1291 O O . PRO A 1 169 ? -1.273 -11.245 5.459 1.00 96.00 169 PRO A O 1
ATOM 1294 N N . ILE A 1 170 ? -2.655 -9.686 4.633 1.00 95.62 170 ILE A N 1
ATOM 1295 C CA . ILE A 1 170 ? -1.716 -8.565 4.659 1.00 95.62 170 ILE A CA 1
ATOM 1296 C C . ILE A 1 170 ? -2.067 -7.651 5.836 1.00 95.62 170 ILE A C 1
ATOM 1298 O O . ILE A 1 170 ? -3.137 -7.037 5.813 1.00 95.62 170 ILE A O 1
ATOM 1302 N N . PRO A 1 171 ? -1.203 -7.535 6.859 1.00 94.06 171 PRO A N 1
ATOM 1303 C CA . PRO A 1 171 ? -1.472 -6.656 7.987 1.00 94.06 171 PRO A CA 1
ATOM 1304 C C . PRO A 1 171 ? -1.261 -5.179 7.607 1.00 94.06 171 PRO A C 1
ATOM 1306 O O . PRO A 1 171 ? -0.409 -4.871 6.760 1.00 94.06 171 PRO A O 1
ATOM 1309 N N . PRO A 1 172 ? -1.977 -4.246 8.257 1.00 93.62 172 PRO A N 1
ATOM 1310 C CA . PRO A 1 172 ? -1.619 -2.837 8.257 1.00 93.62 172 PRO A CA 1
ATOM 1311 C C . PRO A 1 172 ? -0.195 -2.624 8.773 1.00 93.62 172 PRO A C 1
ATOM 1313 O O . PRO A 1 172 ? 0.335 -3.399 9.571 1.00 93.62 172 PRO A O 1
ATOM 1316 N N . VAL A 1 173 ? 0.435 -1.548 8.318 1.00 92.50 173 VAL A N 1
ATOM 1317 C CA . VAL A 1 173 ? 1.810 -1.206 8.663 1.00 92.50 173 VAL A CA 1
ATOM 1318 C C . VAL A 1 173 ? 1.888 0.203 9.214 1.00 92.50 173 VAL A C 1
ATOM 1320 O O . VAL A 1 173 ? 1.214 1.113 8.735 1.00 92.50 173 VAL A O 1
ATOM 1323 N N . GLU A 1 174 ? 2.747 0.379 10.210 1.00 92.06 174 GLU A N 1
ATOM 1324 C CA . GLU A 1 174 ? 3.111 1.693 10.718 1.00 92.06 174 GLU A CA 1
ATOM 1325 C C . GLU A 1 174 ? 4.083 2.396 9.773 1.00 92.06 174 GLU A C 1
ATOM 1327 O O . GLU A 1 174 ? 5.095 1.832 9.347 1.00 92.06 174 GLU A O 1
ATOM 1332 N N . SER A 1 175 ? 3.806 3.668 9.527 1.00 91.19 175 SER A N 1
ATOM 1333 C CA . SER A 1 175 ? 4.687 4.600 8.844 1.00 91.19 175 SER A CA 1
ATOM 1334 C C . SER A 1 175 ? 4.882 5.833 9.713 1.00 91.19 175 SER A C 1
ATOM 1336 O O . SER A 1 175 ? 3.929 6.421 10.233 1.00 91.19 175 SER A O 1
ATOM 1338 N N . TYR A 1 176 ? 6.137 6.241 9.861 1.00 90.62 176 TYR A N 1
ATOM 1339 C CA . TYR A 1 176 ? 6.516 7.393 10.667 1.00 90.62 176 TYR A CA 1
ATOM 1340 C C . TYR A 1 176 ? 6.579 8.632 9.786 1.00 90.62 176 TYR A C 1
ATOM 1342 O O . TYR A 1 176 ? 7.043 8.576 8.647 1.00 90.62 176 TYR A O 1
ATOM 1350 N N . LYS A 1 177 ? 6.152 9.780 10.322 1.00 88.06 177 LYS A N 1
ATOM 1351 C CA . LYS A 1 177 ? 6.321 11.040 9.604 1.00 88.06 177 LYS A CA 1
ATOM 1352 C C . LYS A 1 177 ? 7.808 11.282 9.327 1.00 88.06 177 LYS A C 1
ATOM 1354 O O . LYS A 1 177 ? 8.604 11.384 10.266 1.00 88.06 177 LYS A O 1
ATOM 1359 N N . GLN A 1 178 ? 8.162 11.483 8.061 1.00 80.50 178 GLN A N 1
ATOM 1360 C CA . GLN A 1 178 ? 9.509 11.895 7.675 1.00 80.50 178 GLN A CA 1
ATOM 1361 C C . GLN A 1 178 ? 9.840 13.253 8.315 1.00 80.50 178 GLN A C 1
ATOM 1363 O O . GLN A 1 178 ? 9.131 14.248 8.131 1.00 80.50 178 GLN A O 1
ATOM 1368 N N . LYS A 1 179 ? 10.905 13.301 9.124 1.00 71.44 179 LYS A N 1
ATOM 1369 C CA . LYS A 1 179 ? 11.347 14.537 9.782 1.00 71.44 179 LYS A CA 1
ATOM 1370 C C . LYS A 1 179 ? 12.098 15.416 8.784 1.00 71.44 179 LYS A C 1
ATOM 1372 O O . LYS A 1 179 ? 13.126 15.008 8.252 1.00 71.44 179 LYS A O 1
ATOM 1377 N N . ALA A 1 180 ? 11.646 16.654 8.604 1.00 54.19 180 ALA A N 1
ATOM 1378 C CA . ALA A 1 180 ? 12.466 17.702 8.008 1.00 54.19 180 ALA A CA 1
ATOM 1379 C C . ALA A 1 180 ? 13.460 18.210 9.071 1.00 54.19 180 ALA A C 1
ATOM 1381 O O . ALA A 1 180 ? 13.111 19.019 9.926 1.00 54.19 180 ALA A O 1
ATOM 1382 N N . GLY A 1 181 ? 14.690 17.692 9.054 1.00 53.59 181 GLY A N 1
ATOM 1383 C CA . GLY A 1 181 ? 15.783 18.179 9.903 1.00 53.59 181 GLY A CA 1
ATOM 1384 C C . GLY A 1 181 ? 15.769 17.722 11.373 1.00 53.59 181 GLY A C 1
ATOM 1385 O O . GLY A 1 181 ? 14.817 17.132 11.888 1.00 53.59 181 GLY A O 1
ATOM 1386 N N . LYS A 1 182 ? 16.899 17.971 12.055 1.00 44.50 182 LYS A N 1
ATOM 1387 C CA . LYS A 1 182 ? 17.194 17.551 13.437 1.00 44.50 182 LYS A CA 1
ATOM 1388 C C . LYS A 1 182 ? 16.416 18.387 14.463 1.00 44.50 182 LYS A C 1
ATOM 1390 O O . LYS A 1 182 ? 16.987 19.262 15.103 1.00 44.50 182 LYS A O 1
ATOM 1395 N N . THR A 1 183 ? 15.138 18.095 14.680 1.00 49.91 183 THR A N 1
ATOM 1396 C CA . THR A 1 183 ? 14.432 18.532 15.898 1.00 49.91 183 THR A CA 1
ATOM 1397 C C . THR A 1 183 ? 14.366 17.387 16.907 1.00 49.91 183 THR A C 1
ATOM 1399 O O . THR A 1 183 ? 13.844 16.299 16.637 1.00 49.91 183 THR A O 1
ATOM 1402 N N . LYS A 1 184 ? 14.962 17.635 18.078 1.00 52.19 184 LYS A N 1
ATOM 1403 C 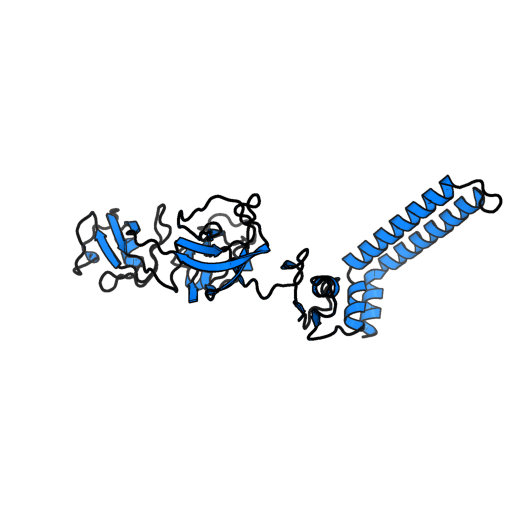CA . LYS A 1 184 ? 14.867 16.788 19.271 1.00 52.19 184 LYS A CA 1
ATOM 1404 C C . LYS A 1 184 ? 13.517 17.068 19.956 1.00 52.19 184 LYS A C 1
ATOM 1406 O O . LYS A 1 184 ? 13.059 18.200 19.929 1.00 52.19 184 LYS A O 1
ATOM 1411 N N . SER A 1 185 ? 12.912 16.020 20.521 1.00 45.72 185 SER A N 1
ATOM 1412 C CA . SER A 1 185 ? 11.698 16.011 21.366 1.00 45.72 185 SER A CA 1
ATOM 1413 C C . SER A 1 185 ? 10.331 16.306 20.716 1.00 45.72 185 SER A C 1
ATOM 1415 O O . SER A 1 185 ? 9.641 17.246 21.096 1.00 45.72 185 SER A O 1
ATOM 1417 N N . ASN A 1 186 ? 9.858 15.445 19.810 1.00 63.81 186 ASN A N 1
ATOM 1418 C CA . ASN A 1 186 ? 8.415 15.356 19.548 1.00 63.81 186 ASN A CA 1
ATOM 1419 C C . ASN A 1 186 ? 7.956 13.898 19.591 1.00 63.81 186 ASN A C 1
ATOM 1421 O O . ASN A 1 186 ? 8.653 13.026 19.066 1.00 63.81 186 ASN A O 1
ATOM 1425 N N . ILE A 1 187 ? 6.789 13.668 20.204 1.00 71.88 187 ILE A N 1
ATOM 1426 C CA . ILE A 1 187 ? 6.039 12.406 20.135 1.00 71.88 187 ILE A CA 1
ATOM 1427 C C . ILE A 1 187 ? 5.974 11.988 18.655 1.00 71.88 187 ILE A C 1
ATOM 1429 O O . ILE A 1 187 ? 5.645 12.842 17.818 1.00 71.88 187 ILE A O 1
ATOM 1433 N N . PRO A 1 188 ? 6.328 10.737 18.301 1.00 83.12 188 PRO A N 1
ATOM 1434 C CA . PRO A 1 188 ? 6.311 10.294 16.915 1.00 83.12 188 PRO A CA 1
ATOM 1435 C C . PRO A 1 188 ? 4.905 10.447 16.333 1.00 83.12 188 PRO A C 1
ATOM 1437 O O . PRO A 1 188 ? 3.916 10.042 16.938 1.00 83.12 188 PRO A O 1
ATOM 1440 N N . LEU A 1 189 ? 4.829 11.066 15.156 1.00 89.81 189 LEU A N 1
ATOM 1441 C CA . LEU A 1 189 ? 3.599 11.143 14.378 1.00 89.81 189 LEU A CA 1
ATOM 1442 C C . LEU A 1 189 ? 3.558 9.909 13.483 1.00 89.81 189 LEU A C 1
ATOM 1444 O O . LEU A 1 189 ? 4.460 9.730 12.661 1.00 89.81 189 LEU A O 1
ATOM 1448 N N . ILE A 1 190 ? 2.549 9.069 13.671 1.00 91.25 190 ILE A N 1
ATOM 1449 C CA . ILE A 1 190 ? 2.458 7.744 13.056 1.00 91.25 190 ILE A CA 1
ATOM 1450 C C . ILE A 1 190 ? 1.162 7.662 12.254 1.00 91.25 190 ILE A C 1
ATOM 1452 O O . ILE A 1 190 ? 0.120 8.188 12.657 1.00 91.25 190 ILE A O 1
ATOM 1456 N N . ARG A 1 191 ? 1.235 6.991 11.109 1.00 93.00 191 ARG A N 1
ATOM 1457 C CA . ARG A 1 191 ? 0.083 6.571 10.317 1.00 93.00 191 ARG A CA 1
ATOM 1458 C C . ARG A 1 191 ? 0.134 5.059 10.169 1.00 93.00 191 ARG A C 1
ATOM 1460 O O . ARG A 1 191 ? 1.168 4.539 9.770 1.00 93.00 191 ARG A O 1
ATOM 1467 N N . ILE A 1 192 ? -0.962 4.376 10.471 1.00 93.31 192 ILE A N 1
ATOM 1468 C CA . ILE A 1 192 ? -1.104 2.941 10.228 1.00 93.31 192 ILE A CA 1
ATOM 1469 C C . ILE A 1 192 ? -2.019 2.782 9.022 1.00 93.31 192 ILE A C 1
ATOM 1471 O O . ILE A 1 192 ? -3.149 3.269 9.043 1.00 93.31 192 ILE A O 1
ATOM 1475 N N . ALA A 1 193 ? -1.521 2.155 7.963 1.00 93.94 193 ALA A N 1
ATOM 1476 C CA . ALA A 1 193 ? -2.253 1.973 6.714 1.00 93.94 193 ALA A CA 1
ATOM 1477 C C . ALA A 1 193 ? -1.944 0.608 6.099 1.00 93.94 193 ALA A C 1
ATOM 1479 O O . ALA A 1 193 ? -0.927 -0.010 6.408 1.00 93.94 193 ALA A O 1
ATOM 1480 N N . LEU A 1 194 ? -2.791 0.148 5.184 1.00 93.75 194 LEU A N 1
ATOM 1481 C CA . LEU A 1 194 ? -2.490 -1.046 4.400 1.00 93.75 194 LEU A CA 1
ATOM 1482 C C . LEU A 1 194 ? -1.327 -0.763 3.435 1.00 93.75 194 LEU A C 1
ATOM 1484 O O . LEU A 1 194 ? -1.349 0.262 2.749 1.00 93.75 194 LEU A O 1
ATOM 1488 N N . PRO A 1 195 ? -0.332 -1.663 3.317 1.00 92.88 195 PRO A N 1
ATOM 1489 C CA . PRO A 1 195 ? 0.760 -1.530 2.354 1.00 92.88 195 PRO A CA 1
ATOM 1490 C C . PRO A 1 195 ? 0.314 -1.949 0.941 1.00 92.88 195 PRO A C 1
ATOM 1492 O O . PRO A 1 195 ? 0.997 -2.722 0.267 1.00 92.88 195 PRO A O 1
ATOM 1495 N N . LEU A 1 196 ? -0.853 -1.468 0.511 1.00 92.19 196 LEU A N 1
ATOM 1496 C CA . LEU A 1 196 ? -1.514 -1.815 -0.741 1.00 92.19 196 LEU A CA 1
ATOM 1497 C C . LEU A 1 196 ? -1.954 -0.542 -1.468 1.00 92.19 196 LEU A C 1
ATOM 1499 O O . LEU A 1 196 ? -2.456 0.399 -0.855 1.00 92.19 196 LEU A O 1
ATOM 1503 N N . GLU A 1 197 ? -1.835 -0.539 -2.790 1.00 90.44 197 GLU A N 1
ATOM 1504 C CA . GLU A 1 197 ? -2.462 0.459 -3.662 1.00 90.44 197 GLU A CA 1
ATOM 1505 C C . GLU A 1 197 ? -3.187 -0.211 -4.832 1.00 90.44 197 GLU A C 1
ATOM 1507 O O . GLU A 1 197 ? -3.088 -1.424 -5.017 1.00 90.44 197 GLU A O 1
ATOM 1512 N N . GLY A 1 198 ? -3.947 0.562 -5.610 1.00 90.25 198 GLY A N 1
ATOM 1513 C CA . GLY A 1 198 ? -4.564 0.049 -6.833 1.00 90.25 198 GLY A CA 1
ATOM 1514 C C . GLY A 1 198 ? -3.501 -0.393 -7.841 1.00 90.25 198 GLY A C 1
ATOM 1515 O O . GLY A 1 198 ? -2.531 0.320 -8.073 1.00 90.25 198 GLY A O 1
ATOM 1516 N N . GLY A 1 199 ? -3.682 -1.576 -8.424 1.00 87.88 199 GLY A N 1
ATOM 1517 C CA . GLY A 1 199 ? -2.749 -2.188 -9.373 1.00 87.88 199 GLY A CA 1
ATOM 1518 C C . GLY A 1 199 ? -3.147 -2.036 -10.845 1.00 87.88 199 GLY A C 1
ATOM 1519 O O . GLY A 1 199 ? -2.380 -2.423 -11.721 1.00 87.88 199 GLY A O 1
ATOM 1520 N N . ASP A 1 200 ? -4.337 -1.500 -11.132 1.00 86.00 200 ASP A N 1
ATOM 1521 C CA . ASP A 1 200 ? -4.838 -1.322 -12.504 1.00 86.00 200 ASP A CA 1
ATOM 1522 C C . ASP A 1 200 ? -4.226 -0.117 -13.228 1.00 86.00 200 ASP A C 1
ATOM 1524 O O . ASP A 1 200 ? -4.088 -0.137 -14.449 1.00 86.00 200 ASP A O 1
ATOM 1528 N N . ALA A 1 201 ? -3.826 0.908 -12.476 1.00 85.62 201 ALA A N 1
ATOM 1529 C CA . ALA A 1 201 ? -3.156 2.092 -12.989 1.00 85.62 201 ALA A CA 1
ATOM 1530 C C . ALA A 1 201 ? -1.889 2.340 -12.172 1.00 85.62 201 ALA A C 1
ATOM 1532 O O . ALA A 1 201 ? -1.933 2.433 -10.946 1.00 85.62 201 ALA A O 1
ATOM 1533 N N . ALA A 1 202 ? -0.758 2.463 -12.856 1.00 80.06 202 ALA A N 1
ATOM 1534 C CA . ALA A 1 202 ? 0.529 2.715 -12.232 1.00 80.06 202 ALA A CA 1
ATOM 1535 C C . ALA A 1 202 ? 1.298 3.763 -13.032 1.00 80.06 202 ALA A C 1
ATOM 1537 O O . ALA A 1 202 ? 1.165 3.870 -14.250 1.00 80.06 202 ALA A O 1
ATOM 1538 N N . THR A 1 203 ? 2.147 4.524 -12.344 1.00 82.69 203 THR A N 1
ATOM 1539 C CA . THR A 1 203 ? 3.096 5.402 -13.029 1.00 82.69 203 THR A CA 1
ATOM 1540 C C . THR A 1 203 ? 4.104 4.555 -13.804 1.00 82.69 203 THR A C 1
ATOM 1542 O O . THR A 1 203 ? 4.465 3.454 -13.377 1.00 82.69 203 THR A O 1
ATOM 1545 N N . SER A 1 204 ? 4.620 5.070 -14.923 1.00 80.25 204 SER A N 1
ATOM 1546 C CA . SER A 1 204 ? 5.563 4.321 -15.769 1.00 80.25 204 SER A CA 1
ATOM 1547 C C . SER A 1 204 ? 6.799 3.839 -14.999 1.00 80.25 204 SER A C 1
ATOM 1549 O O . SER A 1 204 ? 7.323 2.770 -15.292 1.00 80.25 204 SER A O 1
ATOM 1551 N N . PHE A 1 205 ? 7.229 4.582 -13.972 1.00 77.81 205 PHE A N 1
ATOM 1552 C CA . PHE A 1 205 ? 8.340 4.193 -13.099 1.00 77.81 205 PHE A CA 1
ATOM 1553 C C . PHE A 1 205 ? 8.015 2.995 -12.199 1.00 77.81 205 PHE A C 1
ATOM 1555 O O . PHE A 1 205 ? 8.867 2.131 -12.022 1.00 77.81 205 PHE A O 1
ATOM 1562 N N . LYS A 1 206 ? 6.792 2.903 -11.659 1.00 74.31 206 LYS A N 1
ATOM 1563 C CA . LYS A 1 206 ? 6.367 1.751 -10.842 1.00 74.31 206 LYS A CA 1
ATOM 1564 C C . LYS A 1 206 ? 6.165 0.489 -11.686 1.00 74.31 206 LYS A C 1
ATOM 1566 O O . LYS A 1 206 ? 6.377 -0.611 -11.196 1.00 74.31 206 LYS A O 1
ATOM 1571 N N . GLY A 1 207 ? 5.808 0.648 -12.962 1.00 64.75 207 GLY A N 1
ATOM 1572 C CA . GLY A 1 207 ? 5.700 -0.450 -13.928 1.00 64.75 207 GLY A CA 1
ATOM 1573 C C . GLY A 1 207 ? 7.017 -0.851 -14.605 1.00 64.75 207 GLY A C 1
ATOM 1574 O O . GLY A 1 207 ? 7.007 -1.714 -15.489 1.00 64.75 207 GLY A O 1
ATOM 1575 N N . GLN A 1 208 ? 8.154 -0.235 -14.264 1.00 71.19 208 GLN A N 1
ATOM 1576 C CA . GLN A 1 208 ? 9.426 -0.542 -14.917 1.00 71.19 208 GLN A CA 1
ATOM 1577 C C . GLN A 1 208 ? 9.854 -1.991 -14.623 1.00 71.19 208 GLN A C 1
ATOM 1579 O O . GLN A 1 208 ? 9.844 -2.447 -13.487 1.00 71.19 208 GLN A O 1
ATOM 1584 N N . GLY A 1 209 ? 10.215 -2.735 -15.668 1.00 72.31 209 GLY A N 1
ATOM 1585 C CA . GLY A 1 209 ? 10.487 -4.177 -15.609 1.00 72.31 209 GLY A CA 1
ATOM 1586 C C . GLY A 1 209 ? 9.256 -5.086 -15.763 1.00 72.31 209 GLY A C 1
ATOM 1587 O O . GLY A 1 209 ? 9.420 -6.245 -16.130 1.00 72.31 209 GLY A O 1
ATOM 1588 N N . ALA A 1 210 ? 8.032 -4.578 -15.579 1.00 75.38 210 ALA A N 1
ATOM 1589 C CA . ALA A 1 210 ? 6.808 -5.364 -15.761 1.00 75.38 210 ALA A CA 1
ATOM 1590 C C . ALA A 1 210 ? 6.449 -5.584 -17.242 1.00 75.38 210 ALA A C 1
ATOM 1592 O O . ALA A 1 210 ? 6.713 -4.723 -18.084 1.00 75.38 210 ALA A O 1
ATOM 1593 N N . ASN A 1 211 ? 5.801 -6.715 -17.533 1.00 82.50 211 ASN A N 1
ATOM 1594 C CA . ASN A 1 211 ? 5.204 -7.020 -18.832 1.00 82.50 211 ASN A CA 1
ATOM 1595 C C . ASN A 1 211 ? 3.689 -7.154 -18.669 1.00 82.50 211 ASN A C 1
ATOM 1597 O O . ASN A 1 211 ? 3.225 -8.041 -17.952 1.00 82.50 211 ASN A O 1
ATOM 1601 N N . PHE A 1 212 ? 2.930 -6.302 -19.349 1.00 85.25 212 PHE A N 1
ATOM 1602 C CA . PHE A 1 212 ? 1.474 -6.340 -19.359 1.00 85.25 212 PHE A CA 1
ATOM 1603 C C . PHE A 1 212 ? 0.954 -6.979 -20.654 1.00 85.25 212 PHE A C 1
ATOM 1605 O O . PHE A 1 212 ? 1.549 -6.790 -21.720 1.00 85.25 212 PHE A O 1
ATOM 1612 N N . PRO A 1 213 ? -0.150 -7.747 -20.587 1.00 88.31 213 PRO A N 1
ATOM 1613 C CA . PRO A 1 213 ? -0.776 -8.310 -21.779 1.00 88.31 213 PRO A CA 1
ATOM 1614 C C . PRO A 1 213 ? -1.391 -7.221 -22.661 1.00 88.31 213 PRO A C 1
ATOM 1616 O O . PRO A 1 213 ? -1.308 -7.333 -23.877 1.00 88.31 213 PRO A O 1
ATOM 1619 N N . LEU A 1 214 ? -1.954 -6.181 -22.039 1.00 92.12 214 LEU A N 1
ATOM 1620 C CA . LEU A 1 214 ? -2.551 -4.989 -22.639 1.00 92.12 214 LEU A CA 1
ATOM 1621 C C . LEU A 1 214 ? -2.165 -3.784 -21.779 1.00 92.12 214 LEU A C 1
ATOM 1623 O O . LEU A 1 214 ? -2.091 -3.912 -20.554 1.00 92.12 214 LEU A O 1
ATOM 1627 N N . ALA A 1 215 ? -1.933 -2.630 -22.399 1.00 91.19 215 ALA A N 1
ATOM 1628 C CA . ALA A 1 215 ? -1.663 -1.395 -21.676 1.00 91.19 215 ALA A CA 1
ATOM 1629 C C . ALA A 1 215 ? -2.291 -0.189 -22.371 1.00 91.19 215 ALA A C 1
ATOM 1631 O O . ALA A 1 215 ? -2.225 -0.044 -23.592 1.00 91.19 215 ALA A O 1
ATOM 1632 N N . GLU A 1 216 ? -2.838 0.701 -21.556 1.00 93.31 216 GLU A N 1
ATOM 1633 C CA . GLU A 1 216 ? -3.231 2.039 -21.960 1.00 93.31 216 GLU A CA 1
ATOM 1634 C C . GLU A 1 216 ? -2.238 3.034 -21.360 1.00 93.31 216 GLU A C 1
ATOM 1636 O O . GLU A 1 216 ? -1.974 3.013 -20.157 1.00 93.31 216 GLU A O 1
ATOM 1641 N N . VAL A 1 217 ? -1.638 3.864 -22.208 1.00 91.38 217 VAL A N 1
ATOM 1642 C CA . VAL A 1 217 ? -0.626 4.844 -21.825 1.00 91.38 217 VAL A CA 1
ATOM 1643 C C . VAL A 1 217 ? -1.211 6.238 -21.959 1.00 91.38 217 VAL A C 1
ATOM 1645 O O . VAL A 1 217 ? -1.495 6.712 -23.061 1.00 91.38 217 VAL A O 1
ATOM 1648 N N . ASP A 1 218 ? -1.323 6.893 -20.811 1.00 90.56 218 ASP A N 1
ATOM 1649 C CA . ASP A 1 218 ? -1.644 8.304 -20.682 1.00 90.56 218 ASP A CA 1
ATOM 1650 C C . ASP A 1 218 ? -0.527 8.989 -19.887 1.00 90.56 218 ASP A C 1
ATOM 1652 O O . ASP A 1 218 ? -0.260 8.644 -18.735 1.00 90.56 218 ASP A O 1
ATOM 1656 N N . LEU A 1 219 ? 0.187 9.900 -20.544 1.00 86.75 219 LEU A N 1
ATOM 1657 C CA . LEU A 1 219 ? 1.326 10.624 -19.977 1.00 86.75 219 LEU A CA 1
ATOM 1658 C C . LEU A 1 219 ? 1.093 12.130 -19.967 1.00 86.75 219 LEU A C 1
ATOM 1660 O O . LEU A 1 219 ? 2.071 12.858 -19.836 1.00 86.75 219 LEU A O 1
ATOM 1664 N N . ASP A 1 220 ? -0.139 12.598 -20.165 1.00 80.50 220 ASP A N 1
ATOM 1665 C CA . ASP A 1 220 ? -0.446 14.010 -20.405 1.00 80.50 220 ASP A CA 1
ATOM 1666 C C . ASP A 1 220 ? 0.380 14.980 -19.525 1.00 80.50 220 ASP A C 1
ATOM 1668 O O . ASP A 1 220 ? 0.372 14.905 -18.296 1.00 80.50 220 ASP A O 1
ATOM 1672 N N . GLY A 1 221 ? 1.182 15.842 -20.163 1.00 78.94 221 GLY A N 1
ATOM 1673 C CA . GLY A 1 221 ? 2.102 16.784 -19.501 1.00 78.94 221 GLY A CA 1
ATOM 1674 C C . GLY A 1 221 ? 3.474 16.240 -19.047 1.00 78.94 221 GLY A C 1
ATOM 1675 O O . GLY A 1 221 ? 4.341 17.023 -18.654 1.00 78.94 221 GLY A O 1
ATOM 1676 N N . TRP A 1 222 ? 3.745 14.935 -19.137 1.00 84.88 222 TRP A N 1
ATOM 1677 C CA . TRP A 1 222 ? 4.980 14.297 -18.639 1.00 84.88 222 TRP A CA 1
ATOM 1678 C C . TRP A 1 222 ? 6.005 13.932 -19.716 1.00 84.88 222 TRP A C 1
ATOM 1680 O O . TRP A 1 222 ? 7.105 13.491 -19.380 1.00 84.88 222 TRP A O 1
ATOM 1690 N N . PHE A 1 223 ? 5.720 14.161 -21.002 1.00 85.50 223 PHE A N 1
ATOM 1691 C CA . PHE A 1 223 ? 6.646 13.839 -22.101 1.00 85.50 223 PHE A CA 1
ATOM 1692 C C . PHE A 1 223 ? 8.008 14.535 -22.005 1.00 85.50 223 PHE A C 1
ATOM 1694 O O . PHE A 1 223 ? 8.977 14.058 -22.581 1.00 85.50 223 PHE A O 1
ATOM 1701 N N . HIS A 1 224 ? 8.128 15.615 -21.236 1.00 82.81 224 HIS A N 1
ATOM 1702 C CA . HIS A 1 224 ? 9.396 16.291 -20.972 1.00 82.81 224 HIS A CA 1
ATOM 1703 C C . HIS A 1 224 ? 10.341 15.489 -20.044 1.00 82.81 224 HIS A C 1
ATOM 1705 O O . HIS A 1 224 ? 11.489 15.889 -19.828 1.00 82.81 224 HIS A O 1
ATOM 1711 N N . VAL A 1 225 ? 9.894 14.387 -19.428 1.00 85.31 225 VAL A N 1
ATOM 1712 C CA . VAL A 1 225 ? 10.723 13.538 -18.557 1.00 85.31 225 VAL A CA 1
ATOM 1713 C C . VAL A 1 225 ? 11.512 12.516 -19.393 1.00 85.31 225 VAL A C 1
ATOM 1715 O O . VAL A 1 225 ? 10.902 11.710 -20.093 1.00 85.31 225 VAL A O 1
ATOM 1718 N N . PRO A 1 226 ? 12.862 12.502 -19.325 1.00 85.00 226 PRO A N 1
ATOM 1719 C CA . PRO A 1 226 ? 13.681 11.608 -20.131 1.00 85.00 226 PRO A CA 1
ATOM 1720 C C . PRO A 1 226 ? 13.301 10.143 -19.961 1.00 85.00 226 PRO A C 1
ATOM 1722 O O . PRO A 1 226 ? 13.220 9.639 -18.842 1.00 85.00 226 PRO A O 1
ATOM 1725 N N . GLY A 1 227 ? 13.077 9.467 -21.086 1.00 84.19 227 GLY A N 1
ATOM 1726 C CA . GLY A 1 227 ? 12.831 8.026 -21.128 1.00 84.19 227 GLY A CA 1
ATOM 1727 C C . GLY A 1 227 ? 11.449 7.571 -20.649 1.00 84.19 227 GLY A C 1
ATOM 1728 O O . GLY A 1 227 ? 11.122 6.405 -20.857 1.00 84.19 227 GLY A O 1
ATOM 1729 N N . ILE A 1 228 ? 10.605 8.444 -20.080 1.00 87.94 228 ILE A N 1
ATOM 1730 C CA . ILE A 1 228 ? 9.305 8.029 -19.518 1.00 87.94 228 ILE A CA 1
ATOM 1731 C C . ILE A 1 228 ? 8.387 7.411 -20.578 1.00 87.94 228 ILE A C 1
ATOM 1733 O O . ILE A 1 228 ? 7.781 6.370 -20.337 1.00 87.94 228 ILE A O 1
ATOM 1737 N N . PHE A 1 229 ? 8.354 8.001 -21.778 1.00 88.62 229 PHE A N 1
ATOM 1738 C CA . PHE A 1 229 ? 7.552 7.502 -22.893 1.00 88.62 229 PHE A CA 1
ATOM 1739 C C . PHE A 1 229 ? 8.024 6.119 -23.338 1.00 88.62 229 PHE A C 1
ATOM 1741 O O . PHE A 1 229 ? 7.215 5.206 -23.465 1.00 88.62 229 PHE A O 1
ATOM 1748 N N . LEU A 1 230 ? 9.341 5.935 -23.477 1.00 88.12 230 LEU A N 1
ATOM 1749 C CA . LEU A 1 230 ? 9.930 4.647 -23.840 1.00 88.12 230 LEU A CA 1
ATOM 1750 C C . LEU A 1 230 ? 9.628 3.574 -22.785 1.00 88.12 230 LEU A C 1
ATOM 1752 O O . LEU A 1 230 ? 9.266 2.448 -23.128 1.00 88.12 230 LEU A O 1
ATOM 1756 N N . VAL A 1 231 ? 9.738 3.914 -21.498 1.00 89.25 231 VAL A N 1
ATOM 1757 C CA . VAL A 1 231 ? 9.378 3.001 -20.405 1.00 89.25 231 VAL A CA 1
ATOM 1758 C C . VAL A 1 231 ? 7.899 2.629 -20.491 1.00 89.25 231 VAL A C 1
ATOM 1760 O O . VAL A 1 231 ? 7.586 1.445 -20.406 1.00 89.25 231 VAL A O 1
ATOM 1763 N N . ALA A 1 232 ? 7.007 3.593 -20.718 1.00 89.00 232 ALA A N 1
ATOM 1764 C CA . ALA A 1 232 ? 5.569 3.356 -20.796 1.00 89.00 232 ALA A CA 1
ATOM 1765 C C . ALA A 1 232 ? 5.174 2.435 -21.965 1.00 89.00 232 ALA A C 1
ATOM 1767 O O . ALA A 1 232 ? 4.450 1.464 -21.760 1.00 89.00 232 ALA A O 1
ATOM 176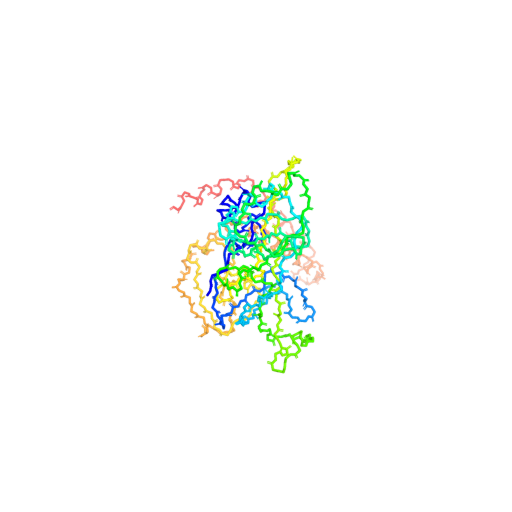8 N N . ILE A 1 233 ? 5.685 2.684 -23.175 1.00 90.50 233 ILE A N 1
ATOM 1769 C CA . ILE A 1 233 ? 5.315 1.895 -24.364 1.00 90.50 233 ILE A CA 1
ATOM 1770 C C . ILE A 1 233 ? 5.982 0.512 -24.396 1.00 90.50 233 ILE A C 1
ATOM 1772 O O . ILE A 1 233 ? 5.436 -0.424 -24.972 1.00 90.50 233 ILE A O 1
ATOM 1776 N N . SER A 1 234 ? 7.137 0.349 -23.739 1.00 90.81 234 SER A N 1
ATOM 1777 C CA . SER A 1 234 ? 7.865 -0.931 -23.670 1.00 90.81 234 SER A CA 1
ATOM 1778 C C . SER A 1 234 ? 7.276 -1.938 -22.674 1.00 90.81 234 SER A C 1
ATOM 1780 O O . SER A 1 234 ? 7.876 -2.986 -22.447 1.00 90.81 234 SER A O 1
ATOM 1782 N N . ARG A 1 235 ? 6.134 -1.637 -22.039 1.00 88.31 235 ARG A N 1
ATOM 1783 C CA . ARG A 1 235 ? 5.493 -2.554 -21.083 1.00 88.31 235 ARG A CA 1
ATOM 1784 C C . ARG A 1 235 ? 4.734 -3.700 -21.750 1.00 88.31 235 ARG A C 1
ATOM 1786 O O . ARG A 1 235 ? 4.372 -4.647 -21.061 1.00 88.31 235 ARG A O 1
ATOM 1793 N N . VAL A 1 236 ? 4.475 -3.633 -23.054 1.00 91.69 236 VAL A N 1
ATOM 1794 C CA . VAL A 1 236 ? 3.773 -4.688 -23.798 1.00 91.69 236 VAL A CA 1
ATOM 1795 C C . VAL A 1 236 ? 4.686 -5.329 -24.837 1.00 91.69 236 VAL A C 1
ATOM 1797 O O . VAL A 1 236 ? 5.632 -4.715 -25.321 1.00 91.69 236 VAL A O 1
ATOM 1800 N N . ARG A 1 237 ? 4.390 -6.581 -25.203 1.00 90.31 237 ARG A N 1
ATOM 1801 C CA . ARG A 1 237 ? 5.183 -7.338 -26.190 1.00 90.31 237 ARG A CA 1
ATOM 1802 C C . ARG A 1 237 ? 4.878 -6.982 -27.645 1.00 90.31 237 ARG A C 1
ATOM 1804 O O . ARG A 1 237 ? 5.715 -7.215 -28.506 1.00 90.31 237 ARG A O 1
ATOM 1811 N N . SER A 1 238 ? 3.675 -6.483 -27.920 1.00 92.94 238 SER A N 1
ATOM 1812 C CA . SER A 1 238 ? 3.201 -6.174 -29.269 1.00 92.94 238 SER A CA 1
ATOM 1813 C C . SER A 1 238 ? 2.577 -4.781 -29.294 1.00 92.94 238 SER A C 1
ATOM 1815 O O . SER A 1 238 ? 1.783 -4.482 -28.399 1.00 92.94 238 SER A O 1
ATOM 1817 N N . PRO A 1 239 ? 2.850 -3.955 -30.320 1.00 91.44 239 PRO A N 1
ATOM 1818 C CA . PRO A 1 239 ? 2.163 -2.678 -30.509 1.00 91.44 239 PRO A CA 1
ATOM 1819 C C . PRO A 1 239 ? 0.636 -2.812 -30.586 1.00 91.44 239 PRO A C 1
ATOM 1821 O O . PRO A 1 239 ? -0.071 -1.907 -30.166 1.00 91.44 239 PRO A O 1
ATOM 1824 N N . ALA A 1 240 ? 0.116 -3.956 -31.052 1.00 94.31 240 ALA A N 1
ATOM 1825 C CA . ALA A 1 240 ? -1.325 -4.220 -31.110 1.00 94.31 240 ALA A CA 1
ATOM 1826 C C . ALA A 1 240 ? -1.995 -4.275 -29.724 1.00 94.31 240 ALA A C 1
ATOM 1828 O O . ALA A 1 240 ? -3.215 -4.209 -29.621 1.00 94.31 240 ALA A O 1
ATOM 1829 N N . HIS A 1 241 ? -1.205 -4.414 -28.659 1.00 95.44 241 HIS A N 1
ATOM 1830 C CA . HIS A 1 241 ? -1.679 -4.468 -27.279 1.00 95.44 241 HIS A CA 1
ATOM 1831 C C . HIS A 1 241 ? -1.499 -3.138 -26.530 1.00 95.44 241 HIS A C 1
ATOM 1833 O O . HIS A 1 241 ? -1.676 -3.085 -25.311 1.00 95.44 241 HIS A O 1
ATOM 1839 N N . LEU A 1 242 ? -1.104 -2.081 -27.242 1.00 94.50 242 LEU A N 1
ATOM 1840 C CA . LEU A 1 242 ? -0.827 -0.765 -26.692 1.00 94.50 242 LEU A CA 1
ATOM 1841 C C . LEU A 1 242 ? -1.843 0.250 -27.214 1.00 94.50 242 LEU A C 1
ATOM 1843 O O . LEU A 1 242 ? -1.925 0.488 -28.417 1.00 94.50 242 LEU A O 1
ATOM 1847 N N . HIS A 1 243 ? -2.550 0.912 -26.306 1.00 94.44 243 HIS A N 1
ATOM 1848 C CA . HIS A 1 243 ? -3.312 2.112 -26.627 1.00 94.44 243 HIS A CA 1
ATOM 1849 C C . HIS A 1 243 ? -2.587 3.338 -26.065 1.00 94.44 243 HIS A C 1
ATOM 1851 O O . HIS A 1 243 ? -2.371 3.433 -24.862 1.00 94.44 243 HIS A O 1
ATOM 1857 N N . ILE A 1 244 ? -2.180 4.272 -26.925 1.00 91.88 244 ILE A N 1
ATOM 1858 C CA . ILE A 1 244 ? -1.570 5.545 -26.516 1.00 91.88 244 ILE A CA 1
ATOM 1859 C C . ILE A 1 244 ? -2.646 6.619 -26.655 1.00 91.88 244 ILE A C 1
ATOM 1861 O O . ILE A 1 244 ? -3.067 6.895 -27.778 1.00 91.88 244 ILE A O 1
ATOM 1865 N N . ARG A 1 245 ? -3.080 7.222 -25.540 1.00 90.75 245 ARG A N 1
ATOM 1866 C CA . ARG A 1 245 ? -4.111 8.277 -25.569 1.00 90.75 245 ARG A CA 1
ATOM 1867 C C . ARG A 1 245 ? -3.628 9.533 -26.281 1.00 90.75 245 ARG A C 1
ATOM 1869 O O . ARG A 1 245 ? -4.316 10.064 -27.146 1.00 90.75 245 ARG A O 1
ATOM 1876 N N . THR A 1 246 ? -2.423 9.967 -25.925 1.00 88.44 246 THR A N 1
ATOM 1877 C CA . THR A 1 246 ? -1.795 11.178 -26.452 1.00 88.44 246 THR A CA 1
ATOM 1878 C C . THR A 1 246 ? -0.400 10.825 -26.930 1.00 88.44 246 THR A C 1
ATOM 1880 O O . THR A 1 246 ? 0.392 10.255 -26.180 1.00 88.44 246 THR A O 1
ATOM 1883 N N . PHE A 1 247 ? -0.084 11.141 -28.182 1.00 86.69 247 PHE A N 1
ATOM 1884 C CA . PHE A 1 247 ? 1.272 10.981 -28.697 1.00 86.69 247 PHE A CA 1
ATOM 1885 C C . PHE A 1 247 ? 2.125 12.204 -28.327 1.00 86.69 247 PHE A C 1
ATOM 1887 O O . PHE A 1 247 ? 1.627 13.328 -28.429 1.00 86.69 247 PHE A O 1
ATOM 1894 N N . PRO A 1 248 ? 3.401 12.025 -27.933 1.00 84.69 248 PRO A N 1
ATOM 1895 C CA . PRO A 1 248 ? 4.297 13.153 -27.715 1.00 84.69 248 PRO A CA 1
ATOM 1896 C C . PRO A 1 248 ? 4.468 13.954 -29.000 1.00 84.69 248 PRO A C 1
ATOM 1898 O O . PRO A 1 248 ? 4.657 13.380 -30.077 1.00 84.69 248 PRO A O 1
ATOM 1901 N N . ASN A 1 249 ? 4.507 15.280 -28.880 1.00 84.94 249 ASN A N 1
ATOM 1902 C CA . ASN A 1 249 ? 4.997 16.090 -29.982 1.00 84.94 249 ASN A CA 1
ATOM 1903 C C . ASN A 1 249 ? 6.530 15.923 -30.100 1.00 84.94 249 ASN A C 1
ATOM 1905 O O . ASN A 1 249 ? 7.235 15.564 -29.151 1.00 84.94 249 ASN A O 1
ATOM 1909 N N . TYR A 1 250 ? 7.069 16.174 -31.291 1.00 83.62 250 TYR A N 1
ATOM 1910 C CA . TYR A 1 250 ? 8.501 16.019 -31.556 1.00 83.62 250 TYR A CA 1
ATOM 1911 C C . TYR A 1 250 ? 9.392 16.919 -30.681 1.00 83.62 250 TYR A C 1
ATOM 1913 O O . TYR A 1 250 ? 10.512 16.536 -30.327 1.00 83.62 250 TYR A O 1
ATOM 1921 N N . MET A 1 251 ? 8.903 18.106 -30.320 1.00 82.44 251 MET A N 1
ATOM 1922 C CA . MET A 1 251 ? 9.645 19.063 -29.503 1.00 82.44 251 MET A CA 1
ATOM 1923 C C . MET A 1 251 ? 9.779 18.583 -28.055 1.00 82.44 251 MET A C 1
ATOM 1925 O O . MET A 1 251 ? 10.879 18.653 -27.510 1.00 82.44 251 MET A O 1
ATOM 1929 N N . ASP A 1 252 ? 8.739 17.984 -27.474 1.00 80.69 252 ASP A N 1
ATOM 1930 C CA . ASP A 1 252 ? 8.761 17.418 -26.121 1.00 80.69 252 ASP A CA 1
ATOM 1931 C C . ASP A 1 252 ? 9.850 16.350 -25.988 1.00 80.69 252 ASP A C 1
ATOM 1933 O O . ASP A 1 252 ? 10.594 16.320 -25.006 1.00 80.69 252 ASP A O 1
ATOM 1937 N N . LEU A 1 253 ? 10.001 15.505 -27.016 1.00 80.06 253 LEU A N 1
ATOM 1938 C CA . LEU A 1 253 ? 11.060 14.497 -27.074 1.00 80.06 253 LEU A CA 1
ATOM 1939 C C . LEU A 1 253 ? 12.447 15.132 -27.229 1.00 80.06 253 LEU A C 1
ATOM 1941 O O . LEU A 1 253 ? 13.416 14.667 -26.626 1.00 80.06 253 LEU A O 1
ATOM 1945 N N . LYS A 1 254 ? 12.567 16.207 -28.016 1.00 80.69 254 LYS A N 1
ATOM 1946 C CA . LYS A 1 254 ? 13.838 16.920 -28.203 1.00 80.69 254 LYS A CA 1
ATOM 1947 C C . LYS A 1 254 ? 14.320 17.604 -26.930 1.00 80.69 254 LYS A C 1
ATOM 1949 O O . LYS A 1 254 ? 15.514 17.526 -26.638 1.00 80.69 254 LYS A O 1
ATOM 1954 N N . VAL A 1 255 ? 13.424 18.224 -26.163 1.00 82.00 255 VAL A N 1
ATOM 1955 C CA . VAL A 1 255 ? 13.777 18.927 -24.917 1.00 82.00 255 VAL A CA 1
ATOM 1956 C C . VAL A 1 255 ? 14.368 17.965 -23.880 1.00 82.00 255 VAL A C 1
ATOM 1958 O O . VAL A 1 255 ? 15.243 18.362 -23.112 1.00 82.00 255 VAL A O 1
ATOM 1961 N N . GLN A 1 256 ? 14.006 16.674 -23.905 1.00 82.38 256 GLN A N 1
ATOM 1962 C CA . GLN A 1 256 ? 14.633 15.666 -23.037 1.00 82.38 256 GLN A CA 1
ATOM 1963 C C . GLN A 1 256 ? 16.163 15.616 -23.195 1.00 82.38 256 GLN A C 1
ATOM 1965 O O . GLN A 1 256 ? 16.864 15.389 -22.211 1.00 82.38 256 GLN A O 1
ATOM 1970 N N . ARG A 1 257 ? 16.694 15.863 -24.405 1.00 78.31 257 ARG A N 1
ATOM 1971 C CA . ARG A 1 257 ? 18.143 15.843 -24.686 1.00 78.31 257 ARG A CA 1
ATOM 1972 C C . ARG A 1 257 ? 18.911 16.957 -23.987 1.00 78.31 257 ARG A C 1
ATOM 1974 O O . ARG A 1 257 ? 20.120 16.847 -23.848 1.00 78.31 257 ARG A O 1
ATOM 1981 N N . LEU A 1 258 ? 18.223 18.023 -23.586 1.00 80.88 258 LEU A N 1
ATOM 1982 C CA . LEU A 1 258 ? 18.831 19.177 -22.931 1.00 80.88 258 LEU A CA 1
ATOM 1983 C C . LEU A 1 258 ? 18.983 18.974 -21.420 1.00 80.88 258 LEU A C 1
ATOM 1985 O O . LEU A 1 258 ? 19.617 19.796 -20.761 1.00 80.88 258 LEU A O 1
ATOM 1989 N N . LYS A 1 259 ? 18.418 17.900 -20.848 1.00 80.62 259 LYS A N 1
ATOM 1990 C CA . LYS A 1 259 ? 18.578 17.626 -19.419 1.00 80.62 259 LYS A CA 1
ATOM 1991 C C . LYS A 1 259 ? 20.017 17.234 -19.106 1.00 80.62 259 LYS A C 1
ATOM 1993 O O . LYS A 1 259 ? 20.624 16.434 -19.813 1.00 80.62 259 LYS A O 1
ATOM 1998 N N . GLU A 1 260 ? 20.537 17.777 -18.010 1.00 79.94 260 GLU A N 1
ATOM 1999 C CA . GLU A 1 260 ? 21.935 17.620 -17.599 1.00 79.94 260 GLU A CA 1
ATOM 2000 C C . GLU A 1 260 ? 22.364 16.153 -17.505 1.00 79.94 260 GLU A C 1
ATOM 2002 O O . GLU A 1 260 ? 23.364 15.764 -18.099 1.00 79.94 260 GLU A O 1
ATOM 2007 N N . ASN A 1 261 ? 21.547 15.315 -16.870 1.00 78.62 261 ASN A N 1
ATOM 2008 C CA . ASN A 1 261 ? 21.806 13.884 -16.751 1.00 78.62 261 ASN A CA 1
ATOM 2009 C C . ASN A 1 261 ? 21.876 13.158 -18.108 1.00 78.62 261 ASN A C 1
ATOM 2011 O O . ASN A 1 261 ? 22.640 12.208 -18.251 1.00 78.62 261 ASN A O 1
ATOM 2015 N N . VAL A 1 262 ? 21.101 13.595 -19.107 1.00 80.06 262 VAL A N 1
ATOM 2016 C CA . VAL A 1 262 ? 21.137 13.027 -20.464 1.00 80.06 262 VAL A CA 1
ATOM 2017 C C . VAL A 1 262 ? 22.400 13.472 -21.196 1.00 80.06 262 VAL A C 1
ATOM 2019 O O . VAL A 1 262 ? 23.058 12.652 -21.831 1.00 80.06 262 VAL A O 1
ATOM 2022 N N . LEU A 1 263 ? 22.769 14.749 -21.076 1.00 79.12 263 LEU A N 1
ATOM 2023 C CA . LEU A 1 263 ? 23.999 15.284 -21.663 1.00 79.12 263 LEU A CA 1
ATOM 2024 C C . LEU A 1 263 ? 25.249 14.626 -21.072 1.00 79.12 263 LEU A C 1
ATOM 2026 O O . LEU A 1 263 ? 26.193 14.329 -21.804 1.00 79.12 263 LEU A O 1
ATOM 2030 N N . ASP A 1 264 ? 25.257 14.380 -19.764 1.00 77.12 264 ASP A N 1
ATOM 2031 C CA . ASP A 1 264 ? 26.370 13.718 -19.091 1.00 77.12 264 ASP A CA 1
ATOM 2032 C C . ASP A 1 264 ? 26.457 12.234 -19.459 1.00 77.12 264 ASP A C 1
ATOM 2034 O O . ASP A 1 264 ? 27.552 11.750 -19.742 1.00 77.12 264 ASP A O 1
ATOM 2038 N N . ALA A 1 265 ? 25.323 11.530 -19.561 1.00 79.50 265 ALA A N 1
ATOM 2039 C CA . ALA A 1 265 ? 25.290 10.154 -20.056 1.00 79.50 265 ALA A CA 1
ATOM 2040 C C . ALA A 1 265 ? 25.791 10.049 -21.508 1.00 79.50 265 ALA A C 1
ATOM 2042 O O . ALA A 1 265 ? 26.614 9.188 -21.810 1.00 79.50 265 ALA A O 1
ATOM 2043 N N . GLN A 1 266 ? 25.371 10.960 -22.393 1.00 80.19 266 GLN A N 1
ATOM 2044 C CA . GLN A 1 266 ? 25.856 11.015 -23.777 1.00 80.19 266 GLN A CA 1
ATOM 2045 C C . GLN A 1 266 ? 27.359 11.292 -23.843 1.00 80.19 266 GLN A C 1
ATOM 2047 O O . GLN A 1 266 ? 28.081 10.609 -24.567 1.00 80.19 266 GLN A O 1
ATOM 2052 N N . ALA A 1 267 ? 27.849 12.258 -23.061 1.00 78.00 267 ALA A N 1
ATOM 2053 C CA . ALA A 1 267 ? 29.274 12.563 -22.996 1.00 78.00 267 ALA A CA 1
ATOM 2054 C C . ALA A 1 267 ? 30.090 11.365 -22.485 1.00 78.00 267 ALA A C 1
ATOM 2056 O O . ALA A 1 267 ? 31.177 11.097 -22.996 1.00 78.00 267 ALA A O 1
ATOM 2057 N N . PHE A 1 268 ? 29.559 10.632 -21.505 1.00 79.38 268 PHE A N 1
ATOM 2058 C CA . PHE A 1 268 ? 30.168 9.406 -21.006 1.00 79.38 268 PHE A CA 1
ATOM 2059 C C . PHE A 1 268 ? 30.201 8.305 -22.076 1.00 79.38 268 PHE A C 1
ATOM 2061 O O . PHE A 1 268 ? 31.268 7.752 -22.330 1.00 79.38 268 PHE A O 1
ATOM 2068 N N . GLU A 1 269 ? 29.080 8.011 -22.742 1.00 81.62 269 GLU A N 1
ATOM 2069 C CA . GLU A 1 269 ? 29.022 7.007 -23.815 1.00 81.62 269 GLU A CA 1
ATOM 2070 C C . GLU A 1 269 ? 29.983 7.328 -24.963 1.00 81.62 269 GLU A C 1
ATOM 2072 O O . GLU A 1 269 ? 30.689 6.446 -25.454 1.00 81.62 269 GLU A O 1
ATOM 2077 N N . GLU A 1 270 ? 30.042 8.591 -25.385 1.00 79.81 270 GLU A N 1
ATOM 2078 C CA . GLU A 1 270 ? 30.982 9.052 -26.406 1.00 79.81 270 GLU A CA 1
ATOM 2079 C C . GLU A 1 270 ? 32.434 8.876 -25.950 1.00 79.81 270 GLU A C 1
ATOM 2081 O O . GLU A 1 270 ? 33.251 8.362 -26.713 1.00 79.81 270 GLU A O 1
ATOM 2086 N N . ALA A 1 271 ? 32.762 9.230 -24.703 1.00 78.44 271 ALA A N 1
ATOM 2087 C CA . ALA A 1 271 ? 34.100 9.026 -24.151 1.00 78.44 271 ALA A CA 1
ATOM 2088 C C . ALA A 1 271 ? 34.482 7.537 -24.096 1.00 78.44 271 ALA A C 1
ATOM 2090 O O . ALA A 1 271 ? 35.615 7.175 -24.418 1.00 78.44 271 ALA A O 1
ATOM 2091 N N . VAL A 1 272 ? 33.536 6.662 -23.739 1.00 81.38 272 VAL A N 1
ATOM 2092 C CA . VAL A 1 272 ? 33.737 5.206 -23.741 1.00 81.38 272 VAL A CA 1
ATOM 2093 C C . VAL A 1 272 ? 33.983 4.692 -25.158 1.00 81.38 272 VAL A C 1
ATOM 2095 O O . VAL A 1 272 ? 34.951 3.958 -25.354 1.00 81.38 272 VAL A O 1
ATOM 2098 N N . LYS A 1 273 ? 33.180 5.112 -26.146 1.00 81.81 273 LYS A N 1
ATOM 2099 C CA . LYS A 1 273 ? 33.377 4.755 -27.563 1.00 81.81 273 LYS A CA 1
ATOM 2100 C C . LYS A 1 273 ? 34.736 5.220 -28.073 1.00 81.81 273 LYS A C 1
ATOM 2102 O O . LYS A 1 273 ? 35.482 4.447 -28.656 1.00 81.81 273 LYS A O 1
ATOM 2107 N N . VAL A 1 274 ? 35.107 6.467 -27.802 1.00 81.94 274 VAL A N 1
ATOM 2108 C CA . VAL A 1 274 ? 36.419 6.998 -28.189 1.00 81.94 274 VAL A CA 1
ATOM 2109 C C . VAL A 1 274 ? 37.546 6.172 -27.574 1.00 81.94 274 VAL A C 1
ATOM 2111 O O . VAL A 1 274 ? 38.506 5.832 -28.263 1.00 81.94 274 VAL A O 1
ATOM 2114 N N . LYS A 1 275 ? 37.429 5.811 -26.293 1.00 81.50 275 LYS A N 1
ATOM 2115 C CA . LYS A 1 275 ? 38.424 4.985 -25.607 1.00 81.50 275 LYS A CA 1
ATOM 2116 C C . LYS A 1 275 ? 38.502 3.572 -26.191 1.00 81.50 275 LYS A C 1
ATOM 2118 O O . LYS A 1 275 ? 39.611 3.061 -26.348 1.00 81.50 275 LYS A O 1
ATOM 2123 N N . SER A 1 276 ? 37.367 2.948 -26.516 1.00 81.62 276 SER A N 1
ATOM 2124 C CA . SER A 1 276 ? 37.346 1.619 -27.138 1.00 81.62 276 SER A CA 1
ATOM 2125 C C . SER A 1 276 ? 37.955 1.642 -28.535 1.00 81.62 276 SER A C 1
ATOM 2127 O O . SER A 1 276 ? 38.777 0.784 -28.843 1.00 81.62 276 SER A O 1
ATOM 2129 N N . GLU A 1 277 ? 37.628 2.654 -29.342 1.00 82.12 277 GLU A N 1
ATOM 2130 C CA . GLU A 1 277 ? 38.214 2.851 -30.669 1.00 82.12 277 GLU A CA 1
ATOM 2131 C C . GLU A 1 277 ? 39.723 3.090 -30.570 1.00 82.12 277 GLU A C 1
ATOM 2133 O O . GLU A 1 277 ? 40.497 2.410 -31.232 1.00 82.12 277 GLU A O 1
ATOM 2138 N N . ARG A 1 278 ? 40.175 3.981 -29.676 1.00 83.00 278 ARG A N 1
ATOM 2139 C CA . ARG A 1 278 ? 41.606 4.225 -29.413 1.00 83.00 278 ARG A CA 1
ATOM 2140 C C . ARG A 1 278 ? 42.327 2.920 -29.085 1.00 83.00 278 ARG A C 1
ATOM 2142 O O . ARG A 1 278 ? 43.319 2.582 -29.720 1.00 83.00 278 ARG A O 1
ATOM 2149 N N . MET A 1 279 ? 41.785 2.136 -28.157 1.00 82.44 279 MET A N 1
ATOM 2150 C CA . MET A 1 279 ? 42.344 0.834 -27.796 1.00 82.44 279 MET A CA 1
ATOM 2151 C C . MET A 1 279 ? 42.385 -0.143 -28.980 1.00 82.44 279 MET A C 1
ATOM 2153 O O . MET A 1 279 ? 43.388 -0.832 -29.157 1.00 82.44 279 MET A O 1
ATOM 2157 N N . TYR A 1 280 ? 41.319 -0.213 -29.782 1.00 81.50 280 TYR A N 1
ATOM 2158 C CA . TYR A 1 280 ? 41.251 -1.086 -30.953 1.00 81.50 280 TYR A CA 1
ATOM 2159 C C . TYR A 1 280 ? 42.292 -0.696 -32.008 1.00 81.50 280 TYR A C 1
ATOM 2161 O O . TYR A 1 280 ? 43.030 -1.556 -32.487 1.00 81.50 280 TYR A O 1
ATOM 2169 N N . ARG A 1 281 ? 42.415 0.599 -32.320 1.00 83.56 281 ARG A N 1
ATOM 2170 C CA . ARG A 1 281 ? 43.383 1.107 -33.302 1.00 83.56 281 ARG A CA 1
ATOM 2171 C C . ARG A 1 281 ? 44.835 0.897 -32.870 1.00 83.56 281 ARG A C 1
ATOM 2173 O O . ARG A 1 281 ? 45.675 0.534 -33.689 1.00 83.56 281 ARG A O 1
ATOM 2180 N N . HIS A 1 282 ? 45.132 1.078 -31.582 1.00 80.69 282 HIS A N 1
ATOM 2181 C CA . HIS A 1 282 ? 46.469 0.826 -31.031 1.00 80.69 282 HIS A CA 1
ATOM 2182 C C . HIS A 1 282 ? 46.809 -0.671 -30.992 1.00 80.69 282 HIS A C 1
ATOM 2184 O O . HIS A 1 282 ? 47.952 -1.041 -31.240 1.00 80.69 282 HIS A O 1
ATOM 2190 N N . LYS A 1 283 ? 45.828 -1.552 -30.744 1.00 80.50 283 LYS A N 1
ATOM 2191 C CA . LYS A 1 283 ? 46.030 -3.014 -30.775 1.00 80.50 283 LYS A CA 1
ATOM 2192 C C . LYS A 1 283 ? 46.194 -3.593 -32.179 1.00 80.50 283 LYS A C 1
ATOM 2194 O O . LYS A 1 283 ? 46.924 -4.563 -32.331 1.00 80.50 283 LYS A O 1
ATOM 2199 N N . ASN A 1 284 ? 45.522 -3.021 -33.175 1.00 73.25 284 ASN A N 1
ATOM 2200 C CA . ASN A 1 284 ? 45.584 -3.470 -34.570 1.00 73.25 284 ASN A CA 1
ATOM 2201 C C . ASN A 1 284 ? 46.573 -2.648 -35.414 1.00 73.25 284 ASN A C 1
ATOM 2203 O O . ASN A 1 284 ? 46.507 -2.644 -36.640 1.00 73.25 284 ASN A O 1
ATOM 2207 N N . CYS A 1 285 ? 47.484 -1.931 -34.755 1.00 67.50 285 CYS A N 1
ATOM 2208 C CA . CYS A 1 285 ? 48.537 -1.171 -35.410 1.00 67.50 285 CYS A CA 1
ATOM 2209 C C . CYS A 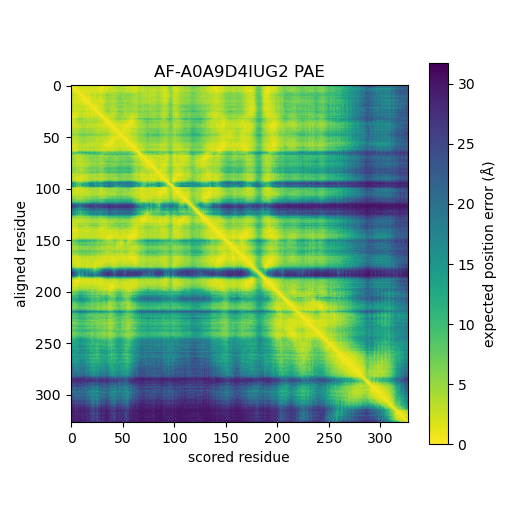1 285 ? 49.535 -2.130 -36.079 1.00 67.50 285 CYS A C 1
ATOM 2211 O O . CYS A 1 285 ? 50.068 -3.021 -35.418 1.00 67.50 285 CYS A O 1
ATOM 2213 N N . GLY A 1 286 ? 49.793 -1.949 -37.377 1.00 63.81 286 GLY A N 1
ATOM 2214 C CA . GLY A 1 286 ? 50.618 -2.870 -38.176 1.00 63.81 286 GLY A CA 1
ATOM 2215 C C . GLY A 1 286 ? 50.075 -3.162 -39.578 1.00 63.81 286 GLY A C 1
ATOM 2216 O O . GLY A 1 286 ? 50.730 -3.858 -40.350 1.00 63.81 286 GLY A O 1
ATOM 2217 N N . ASP A 1 287 ? 48.905 -2.619 -39.915 1.00 67.88 287 ASP A N 1
ATOM 2218 C CA . ASP A 1 287 ? 48.378 -2.590 -41.280 1.00 67.88 287 ASP A CA 1
ATOM 2219 C C . ASP A 1 287 ? 49.186 -1.586 -42.140 1.00 67.88 287 ASP A C 1
ATOM 2221 O O . ASP A 1 287 ? 49.492 -0.489 -41.655 1.00 67.88 287 ASP A O 1
ATOM 2225 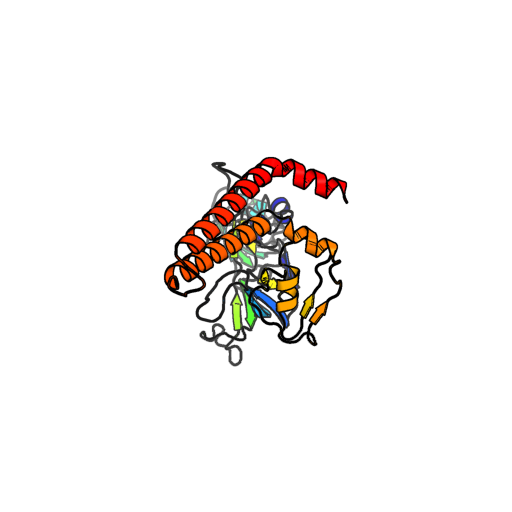N N . PRO A 1 288 ? 49.535 -1.901 -43.405 1.00 69.38 288 PRO A N 1
ATOM 2226 C CA . PRO A 1 288 ? 50.202 -0.962 -44.314 1.00 69.38 288 PRO A CA 1
ATOM 2227 C C . PRO A 1 288 ? 49.472 0.383 -44.495 1.00 69.38 288 PRO A C 1
ATOM 2229 O O . PRO A 1 288 ? 50.116 1.379 -44.825 1.00 69.38 288 PRO A O 1
ATOM 2232 N N . PHE A 1 289 ? 48.160 0.441 -44.251 1.00 66.25 289 PHE A N 1
ATOM 2233 C CA . PHE A 1 289 ? 47.349 1.658 -44.327 1.00 66.25 289 PHE A CA 1
ATOM 2234 C C . PHE A 1 289 ? 47.121 2.342 -42.967 1.00 66.25 289 PHE A C 1
ATOM 2236 O O . PHE A 1 289 ? 46.681 3.493 -42.942 1.00 66.25 289 PHE A O 1
ATOM 2243 N N . TRP A 1 290 ? 47.430 1.684 -41.840 1.00 75.50 290 TRP A N 1
ATOM 2244 C CA . TRP A 1 290 ? 47.210 2.219 -40.490 1.00 75.50 290 TRP A CA 1
ATOM 2245 C C . TRP A 1 290 ? 48.434 2.015 -39.582 1.00 75.50 290 TRP A C 1
ATOM 2247 O O . TRP A 1 290 ? 48.606 0.991 -38.913 1.00 75.50 290 TRP A O 1
ATOM 2257 N N . THR A 1 291 ? 49.299 3.030 -39.561 1.00 79.25 291 THR A N 1
ATOM 2258 C CA . THR A 1 291 ? 50.585 3.030 -38.847 1.00 79.25 291 THR A CA 1
ATOM 2259 C C . THR A 1 291 ? 50.501 3.724 -37.484 1.00 79.25 291 THR A C 1
ATOM 2261 O O . THR A 1 291 ? 49.549 4.449 -37.189 1.00 79.25 291 THR A O 1
ATOM 2264 N N . THR A 1 292 ? 51.544 3.573 -36.660 1.00 80.25 292 THR A N 1
ATOM 2265 C CA . THR A 1 292 ? 51.669 4.253 -35.356 1.00 80.25 292 THR A CA 1
ATOM 2266 C C . THR A 1 292 ? 51.537 5.773 -35.483 1.00 80.25 292 THR A C 1
ATOM 2268 O O . THR A 1 292 ? 50.871 6.406 -34.674 1.00 80.25 292 THR A O 1
ATOM 2271 N N . HIS A 1 293 ? 52.076 6.352 -36.559 1.00 81.62 293 HIS A N 1
ATOM 2272 C CA . HIS A 1 293 ? 51.955 7.782 -36.840 1.00 81.62 293 HIS A CA 1
ATOM 2273 C C . HIS A 1 293 ? 50.494 8.227 -37.034 1.00 81.62 293 HIS A C 1
ATOM 2275 O O . HIS A 1 293 ? 50.088 9.266 -36.513 1.00 81.62 293 HIS A O 1
ATOM 2281 N N . TYR A 1 294 ? 49.682 7.432 -37.740 1.00 79.81 294 TYR A N 1
ATOM 2282 C CA . TYR A 1 294 ? 48.256 7.720 -37.914 1.00 79.81 294 TYR A CA 1
ATOM 2283 C C . TYR A 1 294 ? 47.461 7.547 -36.611 1.00 79.81 294 TYR A C 1
ATOM 2285 O O . TYR A 1 294 ? 46.508 8.293 -36.382 1.00 79.81 294 TYR A O 1
ATOM 2293 N N . ASN A 1 295 ? 47.874 6.628 -35.729 1.00 82.50 295 ASN A N 1
ATOM 2294 C CA . ASN A 1 295 ? 47.313 6.504 -34.381 1.00 82.50 295 ASN A CA 1
ATOM 2295 C C . ASN A 1 295 ? 47.543 7.765 -33.542 1.00 82.50 295 ASN A C 1
ATOM 2297 O O . ASN A 1 295 ? 46.584 8.307 -32.991 1.00 82.50 295 ASN A O 1
ATOM 2301 N N . ASP A 1 296 ? 48.778 8.263 -33.500 1.00 83.44 296 ASP A N 1
ATOM 2302 C CA . ASP A 1 296 ? 49.134 9.463 -32.734 1.00 83.44 296 ASP A CA 1
ATOM 2303 C C . ASP A 1 296 ? 48.433 10.719 -33.281 1.00 83.44 296 ASP A C 1
ATOM 2305 O O . ASP A 1 296 ? 47.968 11.572 -32.520 1.00 83.44 296 ASP A O 1
ATOM 2309 N N . LEU A 1 297 ? 48.288 10.814 -34.609 1.00 83.31 297 LEU A N 1
ATOM 2310 C CA . LEU A 1 297 ? 47.548 11.898 -35.255 1.00 83.31 297 LEU A CA 1
ATOM 2311 C C . LEU A 1 297 ? 46.053 11.861 -34.903 1.00 83.31 297 LEU A C 1
ATOM 2313 O O . LEU A 1 297 ? 45.482 12.888 -34.532 1.00 83.31 297 LEU A O 1
ATOM 2317 N N . ALA A 1 298 ? 45.416 10.689 -34.993 1.00 81.31 298 ALA A N 1
ATOM 2318 C CA . ALA A 1 298 ? 44.004 10.519 -34.649 1.00 81.31 298 ALA A CA 1
ATOM 2319 C C . ALA A 1 298 ? 43.732 10.860 -33.176 1.00 81.31 298 ALA A C 1
ATOM 2321 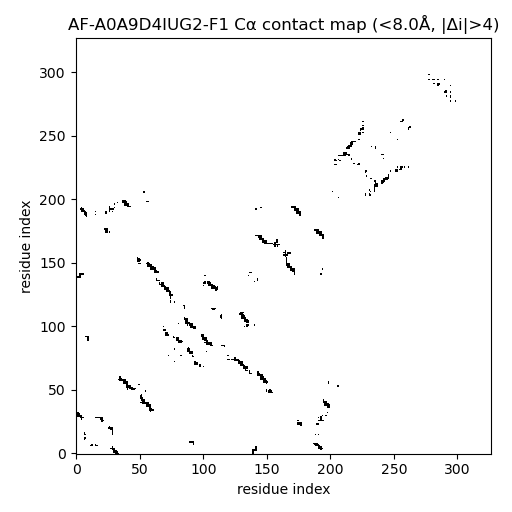O O . ALA A 1 298 ? 42.733 11.499 -32.847 1.00 81.31 298 ALA A O 1
ATOM 2322 N N . ASP A 1 299 ? 44.648 10.471 -32.298 1.00 84.62 299 ASP A N 1
ATOM 2323 C CA . ASP A 1 299 ? 44.604 10.749 -30.870 1.00 84.62 299 ASP A CA 1
ATOM 2324 C C . ASP A 1 299 ? 44.725 12.249 -30.561 1.00 84.62 299 ASP A C 1
ATOM 2326 O O . ASP A 1 299 ? 43.915 12.787 -29.807 1.00 84.62 299 ASP A O 1
ATOM 2330 N N . SER A 1 300 ? 45.649 12.947 -31.224 1.00 83.12 300 SER A N 1
ATOM 2331 C CA . SER A 1 300 ? 45.791 14.405 -31.125 1.00 83.12 300 SER A CA 1
ATOM 2332 C C . SER A 1 300 ? 44.526 15.151 -31.572 1.00 83.12 300 SER A C 1
ATOM 2334 O O . SER A 1 300 ? 44.068 16.072 -30.893 1.00 83.12 300 SER A O 1
ATOM 2336 N N . ILE A 1 301 ? 43.899 14.720 -32.676 1.00 81.44 301 ILE A N 1
ATOM 2337 C CA . ILE A 1 301 ? 42.640 15.303 -33.176 1.00 81.44 301 ILE A CA 1
ATOM 2338 C C . ILE A 1 301 ? 41.509 15.124 -32.153 1.00 81.44 301 ILE A C 1
ATOM 2340 O O . ILE A 1 301 ? 40.742 16.056 -31.893 1.00 81.44 301 ILE A O 1
ATOM 2344 N N . ILE A 1 302 ? 41.410 13.936 -31.554 1.00 79.75 302 ILE A N 1
ATOM 2345 C CA . ILE A 1 302 ? 40.417 13.627 -30.522 1.00 79.75 302 ILE A CA 1
ATOM 2346 C C . ILE A 1 302 ? 40.639 14.505 -29.286 1.00 79.75 302 ILE A C 1
ATOM 2348 O O . ILE A 1 302 ? 39.694 15.137 -28.810 1.00 79.75 302 ILE A O 1
ATOM 2352 N N . ASP A 1 303 ? 41.874 14.591 -28.792 1.00 81.12 303 ASP A N 1
ATOM 2353 C CA . ASP A 1 303 ? 42.208 15.346 -27.583 1.00 81.12 303 ASP A CA 1
ATOM 2354 C C . ASP A 1 303 ? 41.949 16.861 -27.783 1.00 81.12 303 ASP A C 1
ATOM 2356 O O . ASP A 1 303 ? 41.381 17.523 -26.906 1.00 81.12 303 ASP A O 1
ATOM 2360 N N . GLN A 1 304 ? 42.226 17.405 -28.978 1.00 76.75 304 GLN A N 1
ATOM 2361 C CA . GLN A 1 304 ? 41.866 18.782 -29.355 1.00 76.75 304 GLN A CA 1
ATOM 2362 C C . GLN A 1 304 ? 40.347 19.010 -29.410 1.00 76.75 304 GLN A C 1
ATOM 2364 O O . GLN A 1 304 ? 39.848 20.033 -28.926 1.00 76.75 304 GLN A O 1
ATOM 2369 N N . ALA A 1 305 ? 39.589 18.063 -29.971 1.00 70.25 305 ALA A N 1
ATOM 2370 C CA . ALA A 1 305 ? 38.131 18.144 -30.029 1.00 70.25 305 ALA A CA 1
ATOM 2371 C C . ALA A 1 305 ? 37.495 18.109 -28.626 1.00 70.25 305 ALA A C 1
ATOM 2373 O O . ALA A 1 305 ? 36.565 18.874 -28.349 1.00 70.25 305 ALA A O 1
ATOM 2374 N N . PHE A 1 306 ? 38.024 17.285 -27.713 1.00 68.31 306 PHE A N 1
ATOM 2375 C CA . PHE A 1 306 ? 37.595 17.254 -26.311 1.00 68.31 306 PHE A CA 1
ATOM 2376 C C . PHE A 1 306 ? 37.904 18.564 -25.583 1.00 68.31 306 PHE A C 1
ATOM 2378 O O . PHE A 1 306 ? 37.020 19.104 -24.912 1.00 68.31 306 PHE A O 1
ATOM 2385 N N . ALA A 1 307 ? 39.108 19.119 -25.753 1.00 66.56 307 ALA A N 1
ATOM 2386 C CA . ALA A 1 307 ? 39.495 20.396 -25.151 1.00 66.56 307 ALA A CA 1
ATOM 2387 C C . ALA A 1 307 ? 38.577 21.550 -25.600 1.00 66.56 307 ALA A C 1
ATOM 2389 O O . ALA A 1 307 ? 38.088 22.316 -24.766 1.00 66.56 307 ALA A O 1
ATOM 2390 N N . LYS A 1 308 ? 38.249 21.614 -26.898 1.00 65.06 308 LYS A N 1
ATOM 2391 C CA . LYS A 1 308 ? 37.313 22.600 -27.468 1.00 65.06 308 LYS A CA 1
ATOM 2392 C C . LYS A 1 308 ? 35.879 22.435 -26.949 1.00 65.06 308 LYS A C 1
ATOM 2394 O O . LYS A 1 308 ? 35.134 23.403 -26.822 1.00 65.06 308 LYS A O 1
ATOM 2399 N N . ARG A 1 309 ? 35.460 21.213 -26.621 1.00 62.28 309 ARG A N 1
ATOM 2400 C CA . ARG A 1 309 ? 34.125 20.948 -26.061 1.00 62.28 309 ARG A CA 1
ATOM 2401 C C . ARG A 1 309 ? 34.043 21.274 -24.568 1.00 62.28 309 ARG A C 1
ATOM 2403 O O . ARG A 1 309 ? 33.007 21.745 -24.107 1.00 62.28 309 ARG A O 1
ATOM 2410 N N . LEU A 1 310 ? 35.133 21.076 -23.825 1.00 57.66 310 LEU A N 1
ATOM 2411 C CA . LEU A 1 310 ? 35.278 21.509 -22.430 1.00 57.66 310 LEU A CA 1
ATOM 2412 C C . LEU A 1 310 ? 35.246 23.036 -22.291 1.00 57.66 310 LEU A C 1
ATOM 2414 O O . LEU A 1 310 ? 34.663 23.534 -21.329 1.00 57.66 310 LEU A O 1
ATOM 2418 N N . SER A 1 311 ? 35.798 23.779 -23.257 1.00 56.50 311 SER A N 1
ATOM 2419 C CA . SER A 1 311 ? 35.655 25.240 -23.291 1.00 56.50 311 SER A CA 1
ATOM 2420 C C . SER A 1 311 ? 34.219 25.677 -23.597 1.00 56.50 311 SER A C 1
ATOM 2422 O O . SER A 1 311 ? 33.730 26.584 -22.942 1.00 56.50 311 SER A O 1
ATOM 2424 N N . ILE A 1 312 ? 33.497 24.983 -24.489 1.00 56.12 312 ILE A N 1
ATOM 2425 C CA . ILE A 1 312 ? 32.071 25.261 -24.770 1.00 56.12 312 ILE A CA 1
ATOM 2426 C C . ILE A 1 312 ? 31.173 24.917 -23.565 1.00 56.12 312 ILE A C 1
ATOM 2428 O O . ILE A 1 312 ? 30.218 25.631 -23.280 1.00 56.12 312 ILE A O 1
ATOM 2432 N N . LYS A 1 313 ? 31.483 23.855 -22.803 1.00 52.62 313 LYS A N 1
ATOM 2433 C CA . LYS A 1 313 ? 30.768 23.522 -21.554 1.00 52.62 313 LYS A CA 1
ATOM 2434 C C . LYS A 1 313 ? 30.927 24.590 -20.458 1.00 52.62 313 LYS A C 1
ATOM 2436 O O . LYS A 1 313 ? 30.117 24.580 -19.537 1.00 52.62 313 LYS A O 1
ATOM 2441 N N . LYS A 1 314 ? 31.931 25.479 -20.518 1.00 52.69 314 LYS A N 1
ATOM 2442 C CA . LYS A 1 314 ? 32.050 26.613 -19.580 1.00 52.69 314 LYS A CA 1
ATOM 2443 C C . LYS A 1 314 ? 31.041 27.734 -19.871 1.00 52.69 314 LYS A C 1
ATOM 2445 O O . LYS A 1 314 ? 30.625 28.382 -18.921 1.00 52.69 314 LYS A O 1
ATOM 2450 N N . ASP A 1 315 ? 30.542 27.847 -21.105 1.00 55.16 315 ASP A N 1
ATOM 2451 C CA . ASP A 1 315 ? 29.452 28.759 -21.516 1.00 55.16 315 ASP A CA 1
ATOM 2452 C C . ASP A 1 315 ? 28.061 28.100 -21.433 1.00 55.16 315 ASP A C 1
ATOM 2454 O O . ASP A 1 315 ? 27.144 28.374 -22.213 1.00 55.16 315 ASP A O 1
ATOM 2458 N N . LYS A 1 316 ? 27.876 27.181 -20.475 1.00 52.94 316 LYS A N 1
ATOM 2459 C CA . LYS A 1 316 ? 26.634 26.402 -20.300 1.00 52.94 316 LYS A CA 1
ATOM 2460 C C . LYS A 1 316 ? 25.401 27.298 -20.117 1.00 52.94 316 LYS A C 1
ATOM 2462 O O . LYS A 1 316 ? 24.319 26.940 -20.574 1.00 52.94 316 LYS A O 1
ATOM 2467 N N . GLU A 1 317 ? 25.566 28.456 -19.477 1.00 53.97 317 GLU A N 1
ATOM 2468 C CA . GLU A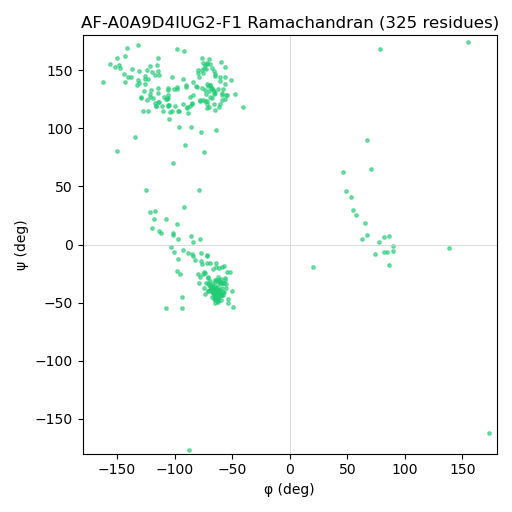 1 317 ? 24.490 29.433 -19.270 1.00 53.97 317 GLU A CA 1
ATOM 2469 C C . GLU A 1 317 ? 24.058 30.118 -20.572 1.00 53.97 317 GLU A C 1
ATOM 2471 O O . GLU A 1 317 ? 22.868 30.344 -20.775 1.00 53.97 317 GLU A O 1
ATOM 2476 N N . GLU A 1 318 ? 24.984 30.386 -21.491 1.00 52.69 318 GLU A N 1
ATOM 2477 C CA . GLU A 1 318 ? 24.699 31.085 -22.746 1.00 52.69 318 GLU A CA 1
ATOM 2478 C C . GLU A 1 318 ? 23.971 30.180 -23.749 1.00 52.69 318 GLU A C 1
ATOM 2480 O O . GLU A 1 318 ? 23.005 30.596 -24.386 1.00 52.69 318 GLU A O 1
ATOM 2485 N N . LEU A 1 319 ? 24.337 28.896 -23.798 1.00 51.94 319 LEU A N 1
ATOM 2486 C CA . LEU A 1 319 ? 23.653 27.881 -24.605 1.00 51.94 319 LEU A CA 1
ATOM 2487 C C . LEU A 1 319 ? 22.211 27.621 -24.138 1.00 51.94 319 LEU A C 1
ATOM 2489 O O . LEU A 1 319 ? 21.314 27.490 -24.970 1.00 51.94 319 LEU A O 1
ATOM 2493 N N . ILE A 1 320 ? 21.964 27.587 -22.823 1.00 55.38 320 ILE A N 1
ATOM 2494 C CA . ILE A 1 320 ? 20.601 27.475 -22.273 1.00 55.38 320 ILE A CA 1
ATOM 2495 C C . ILE A 1 320 ? 19.781 28.724 -22.629 1.00 55.38 320 ILE A C 1
ATOM 2497 O O . ILE A 1 320 ? 18.634 28.599 -23.058 1.00 55.38 320 ILE A O 1
ATOM 2501 N N . ARG A 1 321 ? 20.384 29.915 -22.530 1.00 51.38 321 ARG A N 1
ATOM 2502 C CA . ARG A 1 321 ? 19.745 31.201 -22.845 1.00 51.38 321 ARG A CA 1
ATOM 2503 C C . ARG A 1 321 ? 19.380 31.330 -24.327 1.00 51.38 321 ARG A C 1
ATOM 2505 O O . ARG A 1 321 ? 18.279 31.759 -24.649 1.00 51.38 321 ARG A O 1
ATOM 2512 N N . ILE A 1 322 ? 20.269 30.909 -25.226 1.00 48.38 322 ILE A N 1
ATOM 2513 C CA . ILE A 1 322 ? 20.052 30.923 -26.681 1.00 48.38 322 ILE A CA 1
ATOM 2514 C C . ILE A 1 322 ? 18.933 29.954 -27.087 1.00 48.38 322 ILE A C 1
ATOM 2516 O O . ILE A 1 322 ? 18.099 30.290 -27.925 1.00 48.38 322 ILE A O 1
ATOM 2520 N N . VAL A 1 323 ? 18.869 28.768 -26.477 1.00 47.31 323 VAL A N 1
ATOM 2521 C CA . VAL A 1 323 ? 17.802 27.794 -26.757 1.00 47.31 323 VAL A CA 1
ATOM 2522 C C . VAL A 1 323 ? 16.452 28.250 -26.191 1.00 47.31 323 VAL A C 1
ATOM 2524 O O . VAL A 1 323 ? 15.429 28.011 -26.823 1.00 47.31 323 VAL A O 1
ATOM 2527 N N . GLN A 1 324 ? 16.436 28.951 -25.052 1.00 45.22 324 GLN A N 1
ATOM 2528 C CA . GLN A 1 324 ? 15.222 29.563 -24.495 1.00 45.22 324 GLN A CA 1
ATOM 2529 C C . GLN A 1 324 ? 14.715 30.766 -25.304 1.00 45.22 324 GLN A C 1
ATOM 2531 O O . GLN A 1 324 ? 13.520 31.020 -25.287 1.00 45.22 324 GLN A O 1
ATOM 2536 N N . LEU A 1 325 ? 15.594 31.492 -26.005 1.00 39.97 325 LEU A N 1
ATOM 2537 C CA . LEU A 1 325 ? 15.235 32.629 -26.870 1.00 39.97 325 LEU A CA 1
ATOM 2538 C C . LEU A 1 325 ? 14.752 32.216 -28.271 1.00 39.97 325 LEU A C 1
ATOM 2540 O O . LEU A 1 325 ? 14.227 33.048 -29.005 1.00 39.97 325 LEU A O 1
ATOM 2544 N N . MET A 1 326 ? 14.963 30.955 -28.659 1.00 34.91 326 MET A N 1
ATOM 2545 C CA . MET A 1 326 ? 14.475 30.380 -29.921 1.00 34.91 326 MET A CA 1
ATOM 2546 C C . MET A 1 326 ? 13.161 29.587 -29.764 1.00 34.91 326 MET A C 1
ATOM 2548 O O . MET A 1 326 ? 12.706 28.976 -30.733 1.00 34.91 326 MET A O 1
ATOM 2552 N N . LEU A 1 327 ? 12.576 29.587 -28.561 1.00 37.69 327 LEU A N 1
ATOM 2553 C CA . LEU A 1 327 ? 11.236 29.082 -28.235 1.00 37.69 327 LEU A CA 1
ATOM 2554 C C . LEU A 1 327 ? 10.286 30.260 -27.998 1.00 37.69 327 LEU A C 1
ATOM 2556 O O . LEU A 1 327 ? 9.086 30.084 -28.298 1.00 37.69 327 LEU A O 1
#

Mean predicted aligned error: 11.83 Å

Solvent-accessible surface area (backbone atoms only — not comparable to full-atom values): 18545 Å² total; per-residue (Å²): 89,49,32,43,36,50,45,38,55,46,97,45,28,75,64,56,52,74,45,61,26,73,46,22,84,58,40,46,48,55,47,79,52,56,72,68,38,47,28,20,31,71,46,71,81,43,58,94,34,55,38,27,55,64,37,68,29,34,32,61,45,74,42,55,75,82,67,66,48,69,47,64,39,32,44,68,48,53,56,60,10,48,61,52,93,50,23,21,69,31,45,28,73,44,84,62,93,56,64,54,47,58,46,61,17,34,53,49,24,50,69,84,40,74,59,68,92,78,55,80,83,71,49,59,81,82,44,79,38,47,35,32,26,42,64,66,75,52,73,46,50,70,46,64,21,40,29,30,39,35,88,67,47,71,60,74,48,74,73,75,47,92,96,34,55,38,38,44,73,42,54,55,40,84,26,57,53,70,73,88,66,97,75,85,90,70,85,74,46,36,40,35,21,59,56,61,45,68,46,84,66,74,57,45,76,72,46,59,90,49,78,40,88,60,47,78,45,76,55,91,93,48,55,59,43,72,62,46,63,60,51,48,66,63,24,37,94,47,75,92,33,53,46,68,78,64,80,77,56,74,63,40,59,52,55,25,59,72,38,66,72,48,45,51,49,50,52,47,53,51,51,51,52,51,51,51,49,52,52,51,54,66,71,60,49,75,43,99,90,42,42,71,69,55,52,56,50,53,49,52,54,49,52,52,53,49,55,58,48,57,58,53,60,72,46,51,69,57,56,53,50,54,58,61,72,76,108